Protein AF-A0A8S9LT53-F1 (afdb_monomer_lite)

Structure (mmCIF, N/CA/C/O backbone):
data_AF-A0A8S9LT53-F1
#
_entry.id   AF-A0A8S9LT53-F1
#
loop_
_atom_site.group_PDB
_atom_site.id
_atom_site.type_symbol
_atom_site.label_atom_id
_atom_site.label_alt_id
_atom_site.label_comp_id
_atom_site.label_asym_id
_atom_site.label_entity_id
_atom_site.label_seq_id
_atom_site.pdbx_PDB_ins_code
_atom_site.Cartn_x
_atom_site.Cartn_y
_atom_site.Cartn_z
_atom_site.occupancy
_atom_site.B_iso_or_equiv
_atom_site.auth_seq_id
_atom_site.auth_comp_id
_atom_site.auth_asym_id
_atom_site.auth_atom_id
_atom_site.pdbx_PDB_model_num
ATOM 1 N N . MET A 1 1 ? -12.292 25.642 -1.232 1.00 38.19 1 MET A N 1
ATOM 2 C CA . MET A 1 1 ? -10.814 25.476 -1.215 1.00 38.19 1 MET A CA 1
ATOM 3 C C . MET A 1 1 ? -10.068 26.257 -0.115 1.00 38.19 1 MET A C 1
ATOM 5 O O . MET A 1 1 ? -8.915 25.930 0.123 1.00 38.19 1 MET A O 1
ATOM 9 N N . ARG A 1 2 ? -10.663 27.240 0.593 1.00 34.03 2 ARG A N 1
ATOM 10 C CA . ARG A 1 2 ? -9.957 28.072 1.605 1.00 34.03 2 ARG A CA 1
ATOM 11 C C . ARG A 1 2 ? -9.817 27.454 3.013 1.00 34.03 2 ARG A C 1
ATOM 13 O O . ARG A 1 2 ? -9.062 27.977 3.823 1.00 34.03 2 ARG A O 1
ATOM 20 N N . GLU A 1 3 ? -10.490 26.343 3.309 1.00 35.22 3 GLU A N 1
ATOM 21 C CA . GLU A 1 3 ? -10.493 25.728 4.652 1.00 35.22 3 GLU A CA 1
ATOM 22 C C . GLU A 1 3 ? -9.216 24.960 5.026 1.00 35.22 3 GLU A C 1
ATOM 24 O O . GLU A 1 3 ? -9.000 24.671 6.200 1.00 35.22 3 GLU A O 1
ATOM 29 N N . PHE A 1 4 ? -8.343 24.639 4.065 1.00 39.41 4 PHE A N 1
ATOM 30 C CA . PHE A 1 4 ? -7.167 23.786 4.314 1.00 39.41 4 PHE A CA 1
ATOM 31 C C . PHE A 1 4 ? -5.837 24.535 4.401 1.00 39.41 4 PHE A C 1
ATOM 33 O O . PHE A 1 4 ? -4.798 23.909 4.596 1.00 39.41 4 PHE A O 1
ATOM 40 N N . VAL A 1 5 ? -5.858 25.862 4.295 1.00 37.94 5 VAL A N 1
ATOM 41 C CA . VAL A 1 5 ? -4.651 26.679 4.436 1.00 37.94 5 VAL A CA 1
ATOM 42 C C . VAL A 1 5 ? -4.376 26.909 5.925 1.00 37.94 5 VAL A C 1
ATOM 44 O O . VAL A 1 5 ? -5.205 27.477 6.641 1.00 37.94 5 VAL A O 1
ATOM 47 N N . ILE A 1 6 ? -3.211 26.454 6.397 1.00 48.16 6 ILE A N 1
ATOM 48 C CA . ILE A 1 6 ? -2.709 26.725 7.750 1.00 48.16 6 ILE A CA 1
ATOM 49 C C . ILE A 1 6 ? -2.132 28.141 7.742 1.00 48.16 6 ILE A C 1
ATOM 51 O O . ILE A 1 6 ? -0.961 28.348 7.450 1.00 48.16 6 ILE A O 1
ATOM 55 N N . ASN A 1 7 ? -2.989 29.125 7.990 1.00 62.69 7 ASN A N 1
ATOM 56 C CA . ASN A 1 7 ? -2.646 30.546 7.931 1.00 62.69 7 ASN A CA 1
ATOM 57 C C . ASN A 1 7 ? -2.747 31.263 9.283 1.00 62.69 7 ASN A C 1
ATOM 59 O O . ASN A 1 7 ? -2.604 32.478 9.338 1.00 62.69 7 ASN A O 1
ATOM 63 N N . THR A 1 8 ? -3.009 30.525 10.361 1.00 63.84 8 THR A N 1
ATOM 64 C CA . THR A 1 8 ? -3.146 31.069 11.717 1.00 63.84 8 THR A CA 1
ATOM 65 C C . THR A 1 8 ? -2.378 30.191 12.709 1.00 63.84 8 THR A C 1
ATOM 67 O O . THR A 1 8 ? -2.442 28.959 12.564 1.00 63.84 8 THR A O 1
ATOM 70 N N . PRO A 1 9 ? -1.724 30.771 13.730 1.00 52.94 9 PRO A N 1
ATOM 71 C CA . PRO A 1 9 ? -1.039 30.028 14.791 1.00 52.94 9 PRO A CA 1
ATOM 72 C C . PRO A 1 9 ? -1.923 28.977 15.481 1.00 52.94 9 PRO A C 1
ATOM 74 O O . PRO A 1 9 ? -1.460 27.881 15.784 1.00 52.94 9 PRO A O 1
ATOM 77 N N . GLU A 1 10 ? -3.218 29.248 15.643 1.00 55.91 10 GLU A N 1
ATOM 78 C CA . GLU A 1 10 ? -4.186 28.350 16.282 1.00 55.91 10 GLU A CA 1
ATOM 79 C C . GLU A 1 10 ? -4.429 27.092 15.441 1.00 55.91 10 GLU A C 1
ATOM 81 O O . GLU A 1 10 ? -4.386 25.975 15.954 1.00 55.91 10 GLU A O 1
ATOM 86 N N . LYS A 1 11 ? -4.613 27.248 14.123 1.00 50.22 11 LYS A N 1
ATOM 87 C CA . LYS A 1 11 ? -4.715 26.114 13.186 1.00 50.22 11 LYS A CA 1
ATOM 88 C C . LYS A 1 11 ? -3.430 25.294 13.143 1.00 50.22 11 LYS A C 1
ATOM 90 O O . LYS A 1 11 ? -3.499 24.073 13.036 1.00 50.22 11 LYS A O 1
ATOM 95 N N . LEU A 1 12 ? -2.267 25.946 13.211 1.00 50.03 12 LEU A N 1
ATOM 96 C CA . LEU A 1 12 ? -0.980 25.253 13.260 1.00 50.03 12 LEU A CA 1
ATOM 97 C C . LEU A 1 12 ? -0.866 24.424 14.544 1.00 50.03 12 LEU A C 1
ATOM 99 O O . LEU A 1 12 ? -0.522 23.248 14.474 1.00 50.03 12 LEU A O 1
ATOM 103 N N . ARG A 1 13 ? -1.242 25.004 15.687 1.00 49.28 13 ARG A N 1
ATOM 104 C CA . ARG A 1 13 ? -1.260 24.333 16.989 1.00 49.28 13 ARG A CA 1
ATOM 105 C C . ARG A 1 13 ? -2.232 23.153 17.017 1.00 49.28 13 ARG A C 1
ATOM 107 O O . ARG A 1 13 ? -1.822 22.059 17.366 1.00 49.28 13 ARG A O 1
ATOM 114 N N . GLN A 1 14 ? -3.458 23.316 16.519 1.00 52.19 14 GLN A N 1
ATOM 115 C CA . GLN A 1 14 ? -4.430 22.217 16.406 1.00 52.19 14 GLN A CA 1
ATOM 116 C C . GLN A 1 14 ? -3.930 21.070 15.519 1.00 52.19 14 GLN A C 1
ATOM 118 O O . GLN A 1 14 ? -4.197 19.902 15.799 1.00 52.19 14 GLN A O 1
ATOM 123 N N . LYS A 1 15 ? -3.208 21.380 14.434 1.00 52.31 15 LYS A N 1
ATOM 124 C CA . LYS A 1 15 ? -2.606 20.350 13.582 1.00 52.31 15 LYS A CA 1
ATOM 125 C C . LYS A 1 15 ? -1.410 19.692 14.257 1.00 52.31 15 LYS A C 1
ATOM 127 O O . LYS A 1 15 ? -1.325 18.475 14.190 1.00 52.31 15 LYS A O 1
ATOM 132 N N . LEU A 1 16 ? -0.548 20.442 14.939 1.00 47.66 16 LEU A N 1
ATOM 133 C CA . LEU A 1 16 ? 0.560 19.893 15.726 1.00 47.66 16 LEU A CA 1
ATOM 134 C C . LEU A 1 16 ? 0.063 18.995 16.863 1.00 47.66 16 LEU A C 1
ATOM 136 O O . LEU A 1 16 ? 0.568 17.890 17.010 1.00 47.66 16 LEU A O 1
ATOM 140 N N . ASP A 1 17 ? -0.975 19.401 17.591 1.00 53.53 17 ASP A N 1
ATOM 141 C CA . ASP A 1 17 ? -1.586 18.598 18.653 1.00 53.53 17 ASP A CA 1
ATOM 142 C C . ASP A 1 17 ? -2.196 17.312 18.086 1.00 53.53 17 ASP A C 1
ATOM 144 O O . ASP A 1 17 ? -1.969 16.231 18.615 1.00 53.53 17 ASP A O 1
ATOM 148 N N . MET A 1 18 ? -2.891 17.390 16.949 1.00 51.31 18 MET A N 1
ATOM 149 C CA . MET A 1 18 ? -3.423 16.217 16.251 1.00 51.31 18 MET A CA 1
ATOM 150 C C . MET A 1 18 ? -2.306 15.266 15.782 1.00 51.31 18 MET A C 1
ATOM 152 O O . MET A 1 18 ? -2.444 14.057 15.907 1.00 51.31 18 MET A O 1
ATOM 156 N N . VAL A 1 19 ? -1.184 15.788 15.277 1.00 52.41 19 VAL A N 1
ATOM 157 C CA . VAL A 1 19 ? -0.006 14.995 14.876 1.00 52.41 19 VAL A CA 1
ATOM 158 C C . VAL A 1 19 ? 0.664 14.344 16.090 1.00 52.41 19 VAL A C 1
ATOM 160 O O . VAL A 1 19 ? 1.002 13.164 16.047 1.00 52.41 19 VAL A O 1
ATOM 163 N N . ASN A 1 20 ? 0.829 15.091 17.179 1.00 46.06 20 ASN A N 1
ATOM 164 C CA . ASN A 1 20 ? 1.437 14.609 18.417 1.00 46.06 20 ASN A CA 1
ATOM 165 C C . ASN A 1 20 ? 0.556 13.546 19.092 1.00 46.06 20 ASN A C 1
ATOM 167 O O . ASN A 1 20 ? 1.067 12.546 19.587 1.00 46.06 20 ASN A O 1
ATOM 171 N N . LEU A 1 21 ? -0.771 13.693 19.030 1.00 50.69 21 LEU A N 1
ATOM 172 C CA . LEU A 1 21 ? -1.734 12.700 19.518 1.00 50.69 21 LEU A CA 1
ATOM 173 C C . LEU A 1 21 ? -1.723 11.398 18.703 1.00 50.69 21 LEU A C 1
ATOM 175 O O . LEU A 1 21 ? -2.019 10.345 19.263 1.00 50.69 21 LEU A O 1
ATOM 179 N N . LEU A 1 22 ? -1.348 11.446 17.419 1.00 50.59 22 LEU A N 1
ATOM 180 C CA . LEU A 1 22 ? -1.117 10.252 16.595 1.00 50.59 22 LEU A CA 1
ATOM 181 C C . LEU A 1 22 ? 0.210 9.544 16.929 1.00 50.59 22 LEU A C 1
ATOM 183 O O . LEU A 1 22 ? 0.366 8.374 16.595 1.00 50.59 22 LEU A O 1
ATOM 187 N N . SER A 1 23 ? 1.165 10.244 17.552 1.00 49.28 23 SER A N 1
ATOM 188 C CA . SER A 1 23 ? 2.506 9.726 17.875 1.00 49.28 23 SER A CA 1
ATOM 189 C C . SER A 1 23 ? 2.589 9.038 19.237 1.00 49.28 23 SER A C 1
ATOM 191 O O . SER A 1 23 ? 3.542 8.305 19.494 1.00 49.28 23 SER A O 1
ATOM 193 N N . TYR A 1 24 ? 1.622 9.282 20.117 1.00 47.28 24 TYR A N 1
ATOM 194 C CA . TYR A 1 24 ? 1.538 8.671 21.440 1.00 47.28 24 TYR A CA 1
ATOM 195 C C . TYR A 1 24 ? 0.415 7.623 21.478 1.00 47.28 24 TYR A C 1
ATOM 197 O O . TYR A 1 24 ? -0.461 7.603 20.613 1.00 47.28 24 TYR A O 1
ATOM 205 N N . SER A 1 25 ? 0.382 6.786 22.526 1.00 48.81 25 SER A N 1
ATOM 206 C CA . SER A 1 25 ? -0.711 5.833 22.835 1.00 48.81 25 SER A CA 1
ATOM 207 C C . SER A 1 25 ? -2.134 6.442 22.822 1.00 48.81 25 SER A C 1
ATOM 209 O O . SER A 1 25 ? -3.123 5.717 22.908 1.00 48.81 25 SER A O 1
ATOM 211 N N . SER A 1 26 ? -2.255 7.762 22.666 1.00 44.47 26 SER A N 1
ATOM 212 C CA . SER A 1 26 ? -3.472 8.552 22.477 1.00 44.47 26 SER A CA 1
ATOM 213 C C . SER A 1 26 ? -4.166 8.388 21.113 1.00 44.47 26 SER A C 1
ATOM 215 O O . SER A 1 26 ? -5.283 8.883 20.969 1.00 44.47 26 SER A O 1
ATOM 217 N N . PHE A 1 27 ? -3.611 7.650 20.137 1.00 51.16 27 PHE A N 1
ATOM 218 C CA . PHE A 1 27 ? -4.392 7.188 18.968 1.00 51.16 27 PHE A CA 1
ATOM 219 C C . PHE A 1 27 ? -5.670 6.461 19.421 1.00 51.16 27 PHE A C 1
ATOM 221 O O . PHE A 1 27 ? -6.753 6.662 18.871 1.00 51.16 27 PHE A O 1
ATOM 228 N N . HIS A 1 28 ? -5.551 5.695 20.511 1.00 49.78 28 HIS A N 1
ATOM 229 C CA . HIS A 1 28 ? -6.677 5.050 21.170 1.00 49.78 28 HIS A CA 1
ATOM 230 C C . HIS A 1 28 ? -7.688 6.075 21.700 1.00 49.78 28 HIS A C 1
ATOM 232 O O . HIS A 1 28 ? -8.878 5.906 21.475 1.00 49.78 28 HIS A O 1
ATOM 238 N N . PHE A 1 29 ? -7.225 7.172 22.315 1.00 43.22 29 PHE A N 1
ATOM 239 C CA . PHE A 1 29 ? -8.069 8.266 22.816 1.00 43.22 29 PHE A CA 1
ATOM 240 C C . PHE A 1 29 ? -8.808 8.994 21.685 1.00 43.22 29 PHE A C 1
ATOM 242 O O . PHE A 1 29 ? -9.980 9.303 21.841 1.00 43.22 29 PHE A O 1
ATOM 249 N N . TRP A 1 30 ? -8.194 9.209 20.518 1.00 45.50 30 TRP A N 1
ATOM 250 C CA . TRP A 1 30 ? -8.879 9.834 19.375 1.00 45.50 30 TRP A CA 1
ATOM 251 C C . TRP A 1 30 ? -9.921 8.916 18.725 1.00 45.50 30 TRP A C 1
ATOM 253 O O . TRP A 1 30 ? -10.986 9.394 18.337 1.00 45.50 30 TRP A O 1
ATOM 263 N N . MET A 1 31 ? -9.659 7.605 18.654 1.00 48.72 31 MET A N 1
ATOM 264 C CA . MET A 1 31 ? -10.696 6.628 18.304 1.00 48.72 31 MET A CA 1
ATOM 265 C C . MET A 1 31 ? -11.824 6.647 19.345 1.00 48.72 31 MET A C 1
ATOM 267 O O . MET A 1 31 ? -12.983 6.749 18.973 1.00 48.72 31 MET A O 1
ATOM 271 N N . TYR A 1 32 ? -11.502 6.627 20.640 1.00 42.91 32 TYR A N 1
ATOM 272 C CA . TYR A 1 32 ? -12.499 6.563 21.714 1.00 42.91 32 TYR A CA 1
ATOM 273 C C . TYR A 1 32 ? -13.349 7.839 21.852 1.00 42.91 32 TYR A C 1
ATOM 275 O O . TYR A 1 32 ? -14.541 7.757 22.129 1.00 42.91 32 TYR A O 1
ATOM 283 N N . VAL A 1 33 ? -12.748 9.017 21.662 1.00 44.31 33 VAL A N 1
ATOM 284 C CA . VAL A 1 33 ? -13.404 10.328 21.825 1.00 44.31 33 VAL A CA 1
ATOM 285 C C . VAL A 1 33 ? -14.085 10.780 20.533 1.00 44.31 33 VAL A C 1
ATOM 287 O O . VAL A 1 33 ? -15.143 11.405 20.569 1.00 44.31 33 VAL A O 1
ATOM 290 N N . GLY A 1 34 ? -13.534 10.425 19.371 1.00 49.31 34 GLY A N 1
ATOM 291 C CA . GLY A 1 34 ? -14.161 10.637 18.073 1.00 49.31 34 GLY A CA 1
ATOM 292 C C . GLY A 1 34 ? -15.032 9.446 17.693 1.00 49.31 34 GLY A C 1
ATOM 293 O O . GLY A 1 34 ? -14.665 8.711 16.781 1.00 49.31 34 GLY A O 1
ATOM 294 N N . GLY A 1 35 ? -16.180 9.257 18.356 1.00 48.72 35 GLY A N 1
ATOM 295 C CA . GLY A 1 35 ? -17.044 8.069 18.222 1.00 48.72 35 GLY A CA 1
ATOM 296 C C . GLY A 1 35 ? -17.394 7.620 16.789 1.00 48.72 35 GLY A C 1
ATOM 297 O O . GLY A 1 35 ? -17.750 6.467 16.593 1.00 48.72 35 GLY A O 1
ATOM 298 N N . SER A 1 36 ? -17.229 8.474 15.773 1.00 53.50 36 SER A N 1
ATOM 299 C CA . SER A 1 36 ? -17.373 8.134 14.347 1.00 53.50 36 SER A CA 1
ATOM 300 C C . SER A 1 36 ? -16.233 7.258 13.785 1.00 53.50 36 SER A C 1
ATOM 302 O O . SER A 1 36 ? -16.477 6.382 12.959 1.00 53.50 36 SER A O 1
ATOM 304 N N . LEU A 1 37 ? -14.986 7.424 14.247 1.00 53.25 37 LEU A N 1
ATOM 305 C CA . LEU A 1 37 ? -13.829 6.697 13.698 1.00 53.25 37 LEU A CA 1
ATOM 306 C C . LEU A 1 37 ? -13.780 5.223 14.124 1.00 53.25 37 LEU A C 1
ATOM 308 O O . LEU A 1 37 ? -13.309 4.395 13.346 1.00 53.25 37 LEU A O 1
ATOM 312 N N . VAL A 1 38 ? -14.307 4.864 15.301 1.00 54.19 38 VAL A N 1
ATOM 313 C CA . VAL A 1 38 ? -14.415 3.453 15.738 1.00 54.19 38 VAL A CA 1
ATOM 314 C C . VAL A 1 38 ? -15.301 2.648 14.791 1.00 54.19 38 VAL A C 1
ATOM 316 O O . VAL A 1 38 ? -14.976 1.510 14.470 1.00 54.19 38 VAL A O 1
ATOM 319 N N . PHE A 1 39 ? -16.384 3.247 14.285 1.00 52.19 39 PHE A N 1
ATOM 320 C CA . PHE A 1 39 ? -17.255 2.596 13.303 1.00 52.19 39 PHE A CA 1
ATOM 321 C C . PHE A 1 39 ? -16.591 2.415 11.932 1.00 52.19 39 PHE A C 1
ATOM 323 O O . PHE A 1 39 ? -17.026 1.556 11.167 1.00 52.19 39 PHE A O 1
ATOM 330 N N . ILE A 1 40 ? -15.558 3.206 11.614 1.00 59.41 40 ILE A N 1
ATOM 331 C CA . ILE A 1 40 ? -14.843 3.183 10.325 1.00 59.41 40 ILE A CA 1
ATOM 332 C C . ILE 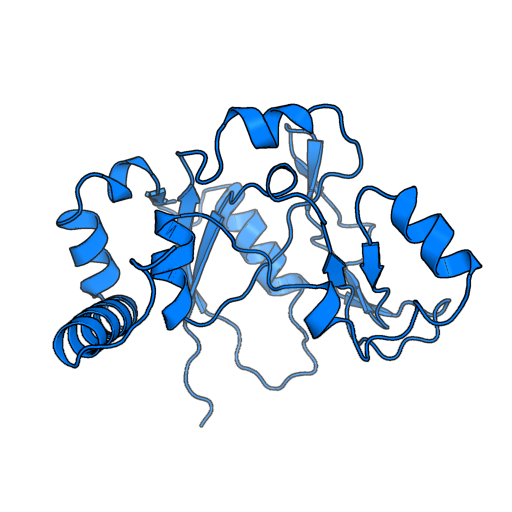A 1 40 ? -13.659 2.203 10.344 1.00 59.41 40 ILE A C 1
ATOM 334 O O . ILE A 1 40 ? -13.282 1.682 9.290 1.00 59.41 40 ILE A O 1
ATOM 338 N N . TYR A 1 41 ? -13.078 1.940 11.516 1.00 61.38 41 TYR A N 1
ATOM 339 C CA . TYR A 1 41 ? -11.903 1.085 11.667 1.00 61.38 41 TYR A CA 1
ATOM 340 C C . TYR A 1 41 ? -12.150 0.005 12.718 1.00 61.38 41 TYR A C 1
ATOM 342 O O . TYR A 1 41 ? -12.078 0.250 13.924 1.00 61.38 41 TYR A O 1
ATOM 350 N N . GLN A 1 42 ? -12.375 -1.221 12.251 1.00 63.12 42 GLN A N 1
ATOM 351 C CA . GLN A 1 42 ? -12.473 -2.389 13.112 1.00 63.12 42 GLN A CA 1
ATOM 352 C C . GLN A 1 42 ? -11.069 -2.896 13.428 1.00 63.12 42 GLN A C 1
ATOM 354 O O . GLN A 1 42 ? -10.310 -3.291 12.541 1.00 63.12 42 GLN A O 1
ATOM 359 N N . HIS A 1 43 ? -10.710 -2.884 14.709 1.00 64.12 43 HIS A N 1
ATOM 360 C CA . HIS A 1 43 ? -9.445 -3.452 15.150 1.00 64.12 43 HIS A CA 1
ATOM 361 C C . HIS A 1 43 ? -9.436 -4.956 14.865 1.00 64.12 43 HIS A C 1
ATOM 363 O O . HIS A 1 43 ? -10.332 -5.672 15.320 1.00 64.12 43 HIS A O 1
ATOM 369 N N . LEU A 1 44 ? -8.427 -5.434 14.137 1.00 57.19 44 LEU A N 1
ATOM 370 C CA . LEU A 1 44 ? -8.191 -6.865 14.011 1.00 57.19 44 LEU A CA 1
ATOM 371 C C . LEU A 1 44 ? -7.531 -7.308 15.317 1.00 57.19 44 LEU A C 1
ATOM 373 O O . LEU A 1 44 ? -6.327 -7.163 15.504 1.00 57.19 44 LEU A O 1
ATOM 377 N N . ARG A 1 45 ? -8.351 -7.747 16.277 1.00 53.22 45 ARG A N 1
ATOM 378 C CA . ARG A 1 45 ? -7.855 -8.393 17.494 1.00 53.22 45 ARG A CA 1
ATOM 379 C C . ARG A 1 45 ? -7.446 -9.819 17.122 1.00 53.22 45 ARG A C 1
ATOM 381 O O . ARG A 1 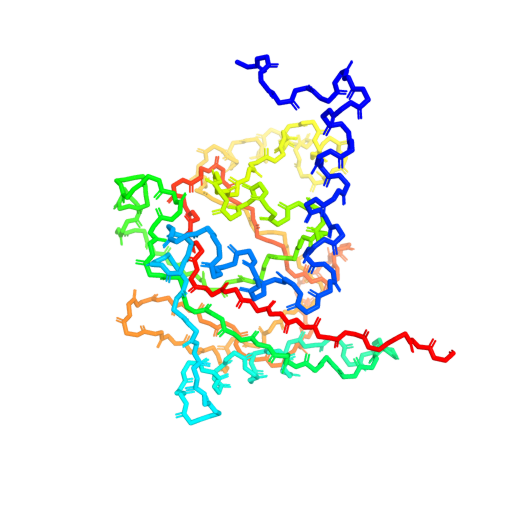45 ? -8.292 -10.554 16.626 1.00 53.22 45 ARG A O 1
ATOM 388 N N . CYS A 1 46 ? -6.203 -10.176 17.443 1.00 50.25 46 CYS A N 1
ATOM 389 C CA . CYS A 1 46 ? -5.602 -11.518 17.427 1.00 50.25 46 CYS A CA 1
ATOM 390 C C . CYS A 1 46 ? -4.694 -11.854 16.229 1.00 50.25 46 CYS A C 1
ATOM 392 O O . CYS A 1 46 ? -4.993 -11.536 15.078 1.00 50.25 46 CYS A O 1
ATOM 394 N N . GLU A 1 47 ? -3.602 -12.555 16.547 1.00 53.19 47 GLU A N 1
ATOM 395 C CA . GLU A 1 47 ? -2.658 -13.181 15.610 1.00 53.19 47 GLU A CA 1
ATOM 396 C C . GLU A 1 47 ? -3.319 -14.299 14.776 1.00 53.19 47 GLU A C 1
ATOM 398 O O . GLU A 1 47 ? -2.826 -14.640 13.706 1.00 53.19 47 GLU A O 1
ATOM 403 N N . ASP A 1 48 ? -4.476 -14.802 15.223 1.00 54.12 48 ASP A N 1
ATOM 404 C CA . ASP A 1 48 ? -5.213 -15.922 14.617 1.00 54.12 48 ASP A CA 1
ATOM 405 C C . ASP A 1 48 ? -6.058 -15.549 13.387 1.00 54.12 48 ASP A C 1
ATOM 407 O O . ASP A 1 48 ? -6.648 -16.418 12.743 1.00 54.12 48 ASP A O 1
ATOM 411 N N . SER A 1 49 ? -6.172 -14.261 13.049 1.00 76.75 49 SER A N 1
ATOM 412 C CA . SER A 1 49 ? -6.886 -13.854 11.836 1.00 76.75 49 SER A CA 1
ATOM 413 C C . SER A 1 49 ? -6.045 -14.166 10.600 1.00 76.75 49 SER A C 1
ATOM 415 O O . SER A 1 49 ? -4.912 -13.695 10.482 1.00 76.75 49 SER A O 1
ATOM 417 N N . GLU A 1 50 ? -6.621 -14.877 9.627 1.00 85.00 50 GLU A N 1
ATOM 418 C CA . GLU A 1 50 ? -5.975 -15.154 8.336 1.00 85.00 50 GLU A CA 1
ATOM 419 C C . GLU A 1 50 ? -5.487 -13.863 7.650 1.00 85.00 50 GLU A C 1
ATOM 421 O O . GLU A 1 50 ? -4.412 -13.824 7.050 1.00 85.00 50 GLU A O 1
ATOM 426 N N . GLU A 1 51 ? -6.236 -12.764 7.803 1.00 84.81 51 GLU A N 1
ATOM 427 C CA . GLU A 1 51 ? -5.848 -11.459 7.265 1.00 84.81 51 GLU A CA 1
ATOM 428 C C . GLU A 1 51 ? -4.621 -10.880 7.974 1.00 84.81 51 GLU A C 1
ATOM 430 O O . GLU A 1 51 ? -3.757 -10.293 7.322 1.00 84.81 51 GLU A O 1
ATOM 435 N N . PHE A 1 52 ? -4.532 -11.042 9.298 1.00 86.56 52 PHE A N 1
ATOM 436 C CA . PHE A 1 52 ? -3.368 -10.597 10.062 1.00 86.56 52 PHE A CA 1
ATOM 437 C C . PHE A 1 52 ? -2.129 -11.400 9.661 1.00 86.56 52 PHE A C 1
ATOM 439 O O . PHE A 1 52 ? -1.095 -10.803 9.358 1.00 86.56 52 PHE A O 1
ATOM 446 N N . ALA A 1 53 ? -2.253 -12.728 9.569 1.00 88.62 53 ALA A N 1
ATOM 447 C CA . ALA A 1 53 ? -1.177 -13.608 9.125 1.00 88.62 53 ALA A CA 1
ATOM 448 C C . ALA A 1 53 ? -0.688 -13.243 7.713 1.00 88.62 53 ALA A C 1
ATOM 450 O O . ALA A 1 53 ? 0.514 -13.108 7.496 1.00 88.62 53 ALA A O 1
ATOM 451 N N . MET A 1 54 ? -1.605 -12.981 6.776 1.00 90.94 54 MET A N 1
ATOM 452 C CA . MET A 1 54 ? -1.269 -12.522 5.423 1.00 90.94 54 MET A CA 1
ATOM 453 C C . MET A 1 54 ? -0.521 -11.179 5.432 1.00 90.94 54 MET A C 1
ATOM 455 O O . MET A 1 54 ? 0.439 -10.997 4.684 1.00 90.94 54 MET A O 1
ATOM 459 N N . ILE A 1 55 ? -0.949 -10.219 6.256 1.00 90.44 55 ILE A N 1
ATOM 460 C CA . ILE A 1 55 ? -0.292 -8.907 6.373 1.00 90.44 55 ILE A CA 1
ATOM 461 C C . ILE A 1 55 ? 1.112 -9.061 6.965 1.00 90.44 55 ILE A C 1
ATOM 463 O O . ILE A 1 55 ? 2.060 -8.472 6.443 1.00 90.44 55 ILE A O 1
ATOM 467 N N . ALA A 1 56 ? 1.256 -9.870 8.016 1.00 89.44 56 ALA A N 1
ATOM 468 C CA . ALA A 1 56 ? 2.540 -10.161 8.640 1.00 89.44 56 ALA A CA 1
ATOM 469 C C . ALA A 1 56 ? 3.500 -10.863 7.668 1.00 89.44 56 ALA A C 1
ATOM 471 O O . ALA A 1 56 ? 4.652 -10.448 7.534 1.00 89.44 56 ALA A O 1
ATOM 472 N N . GLU A 1 57 ? 3.005 -11.854 6.925 1.00 91.00 57 GLU A N 1
ATOM 473 C CA . GLU A 1 57 ? 3.738 -12.531 5.855 1.00 91.00 57 GLU A CA 1
ATOM 474 C C . GLU A 1 57 ? 4.173 -11.540 4.765 1.00 91.00 57 GLU A C 1
ATOM 476 O O . GLU A 1 57 ? 5.334 -11.531 4.358 1.00 91.00 57 GLU A O 1
ATOM 481 N N . CYS A 1 58 ? 3.278 -10.648 4.328 1.00 90.50 58 CYS A N 1
ATOM 482 C CA . CYS A 1 58 ? 3.595 -9.646 3.315 1.00 90.50 58 CYS A CA 1
ATOM 483 C C . CYS A 1 58 ? 4.715 -8.702 3.777 1.00 90.50 58 CYS A C 1
ATOM 485 O O . CYS A 1 58 ? 5.647 -8.439 3.016 1.00 90.50 58 CYS A O 1
ATOM 487 N N . ILE A 1 59 ? 4.663 -8.219 5.023 1.00 89.19 59 ILE A N 1
ATOM 488 C CA . ILE A 1 59 ? 5.704 -7.356 5.606 1.00 89.19 59 ILE A CA 1
ATOM 489 C C . ILE A 1 59 ? 7.043 -8.095 5.682 1.00 89.19 59 ILE A C 1
ATOM 491 O O . ILE A 1 59 ? 8.078 -7.547 5.301 1.00 89.19 59 ILE A O 1
ATOM 495 N N . GLU A 1 60 ? 7.030 -9.345 6.140 1.00 88.19 60 GLU A N 1
ATOM 496 C CA . GLU A 1 60 ? 8.235 -10.157 6.299 1.00 88.19 60 GLU A CA 1
ATOM 497 C C . GLU A 1 60 ? 8.885 -10.505 4.954 1.00 88.19 60 GLU A C 1
ATOM 499 O O . GLU A 1 60 ? 10.106 -10.397 4.809 1.00 88.19 60 GLU A O 1
ATOM 504 N N . ASN A 1 61 ? 8.084 -10.882 3.957 1.00 89.38 61 ASN A N 1
ATOM 505 C CA . ASN A 1 61 ? 8.588 -11.315 2.659 1.00 89.38 61 ASN A CA 1
ATOM 506 C C . ASN A 1 61 ? 9.026 -10.140 1.790 1.00 89.38 61 ASN A C 1
ATOM 508 O O . ASN A 1 61 ? 10.045 -10.241 1.110 1.00 89.38 61 ASN A O 1
ATOM 512 N N . THR A 1 62 ? 8.293 -9.021 1.813 1.00 84.94 62 THR A N 1
ATOM 513 C CA . THR A 1 62 ? 8.557 -7.880 0.919 1.00 84.94 62 THR A CA 1
ATOM 514 C C . THR A 1 62 ? 9.569 -6.872 1.469 1.00 84.94 62 THR A C 1
ATOM 516 O O . THR A 1 62 ? 9.920 -5.923 0.763 1.00 84.94 62 THR A O 1
ATOM 519 N N . ARG A 1 63 ? 10.107 -7.085 2.682 1.00 82.50 63 ARG A N 1
ATOM 520 C CA . ARG A 1 63 ? 11.168 -6.234 3.244 1.00 82.50 63 ARG A CA 1
ATOM 521 C C . ARG A 1 63 ? 12.454 -6.305 2.423 1.00 82.50 63 ARG A C 1
ATOM 523 O O . ARG A 1 63 ? 12.884 -7.372 1.978 1.00 82.50 63 ARG A O 1
ATOM 530 N N . ASP A 1 64 ? 13.131 -5.168 2.284 1.00 75.75 64 ASP A N 1
ATOM 531 C CA . ASP A 1 64 ? 14.467 -5.148 1.695 1.00 75.75 64 ASP A CA 1
ATOM 532 C C . ASP A 1 64 ? 15.499 -5.617 2.725 1.00 75.75 64 ASP A C 1
ATOM 534 O O . ASP A 1 64 ? 16.049 -4.820 3.481 1.00 75.75 64 ASP A O 1
ATOM 538 N N . LYS A 1 65 ? 15.791 -6.922 2.726 1.00 73.19 65 LYS A N 1
ATOM 539 C CA . LYS A 1 65 ? 16.771 -7.560 3.627 1.00 73.19 65 LYS A CA 1
ATOM 540 C C . LYS A 1 65 ? 18.196 -6.991 3.513 1.00 73.19 65 LYS A C 1
ATOM 542 O O . LYS A 1 65 ? 19.039 -7.320 4.337 1.00 73.19 65 LYS A O 1
ATOM 547 N N . ARG A 1 66 ? 18.488 -6.179 2.488 1.00 68.31 66 ARG A N 1
ATOM 548 C CA . ARG A 1 66 ? 19.790 -5.507 2.321 1.00 68.31 66 ARG A CA 1
ATOM 549 C C . ARG A 1 66 ? 19.917 -4.264 3.191 1.00 68.31 66 ARG A C 1
ATOM 551 O O . ARG A 1 66 ? 21.031 -3.835 3.478 1.00 68.31 66 ARG A O 1
ATOM 558 N N . ARG A 1 67 ? 18.793 -3.653 3.570 1.00 68.00 67 ARG A N 1
ATOM 559 C CA . ARG A 1 67 ? 18.805 -2.543 4.515 1.00 68.00 67 ARG A CA 1
ATOM 560 C C . ARG A 1 67 ? 19.080 -3.128 5.894 1.00 68.00 67 ARG A C 1
ATOM 562 O O . ARG A 1 67 ? 18.379 -4.039 6.317 1.00 68.00 67 ARG A O 1
ATOM 569 N N . GLN A 1 68 ? 20.059 -2.578 6.611 1.00 61.81 68 GLN A N 1
ATOM 570 C CA . GLN A 1 68 ? 20.293 -2.880 8.033 1.00 61.81 68 GLN A CA 1
ATOM 571 C C . GLN A 1 68 ? 19.196 -2.284 8.940 1.00 61.81 68 GLN A C 1
ATOM 573 O O . GLN A 1 68 ? 19.409 -2.049 10.125 1.00 61.81 68 GLN A O 1
ATOM 578 N N . GLU A 1 69 ? 18.024 -1.990 8.378 1.00 64.19 69 GLU A N 1
ATOM 579 C CA . GLU A 1 69 ? 16.872 -1.529 9.132 1.00 64.19 69 GLU A CA 1
ATOM 580 C C . GLU A 1 69 ? 16.379 -2.692 9.997 1.00 64.19 69 GLU A C 1
ATOM 582 O O . GLU A 1 69 ? 16.283 -3.841 9.548 1.00 64.19 69 GLU A O 1
ATOM 587 N N . GLN A 1 70 ? 16.101 -2.396 11.265 1.00 68.56 70 GLN A N 1
ATOM 588 C CA . GLN A 1 70 ? 15.575 -3.392 12.183 1.00 68.56 70 GLN A CA 1
ATOM 589 C C . GLN A 1 70 ? 14.247 -3.950 11.666 1.00 68.56 70 GLN A C 1
ATOM 591 O O . GLN A 1 70 ? 13.503 -3.297 10.929 1.00 68.56 70 GLN A O 1
ATOM 596 N N . ARG A 1 71 ? 13.951 -5.189 12.064 1.00 75.88 71 ARG A N 1
ATOM 597 C CA . ARG A 1 71 ? 12.710 -5.861 11.687 1.00 75.88 71 ARG A CA 1
ATOM 598 C C . ARG A 1 71 ? 11.514 -5.009 12.146 1.00 75.88 71 ARG A C 1
ATOM 600 O O . ARG A 1 71 ? 11.452 -4.687 13.330 1.00 75.88 71 ARG A O 1
ATOM 607 N N . PRO A 1 72 ? 10.577 -4.654 11.248 1.00 80.69 72 PRO A N 1
ATOM 608 C CA . PRO A 1 72 ? 9.403 -3.882 11.632 1.00 80.69 72 PRO A CA 1
ATOM 609 C C . PRO A 1 72 ? 8.546 -4.683 12.617 1.00 80.69 72 PRO A C 1
ATOM 611 O O . PRO A 1 72 ? 8.204 -5.835 12.348 1.00 80.69 72 PRO A O 1
ATOM 614 N N . GLU A 1 73 ? 8.187 -4.071 13.744 1.00 85.06 73 GLU A N 1
ATOM 615 C CA . GLU A 1 73 ? 7.258 -4.651 14.715 1.00 85.06 73 GLU A CA 1
ATOM 616 C C . GLU A 1 73 ? 5.844 -4.164 14.386 1.00 85.06 73 GLU A C 1
ATOM 618 O O . GLU A 1 73 ? 5.571 -2.960 14.373 1.00 85.06 73 GLU A O 1
ATOM 623 N N . ILE A 1 74 ? 4.927 -5.091 14.107 1.00 86.06 74 ILE A N 1
ATOM 624 C CA . ILE A 1 74 ? 3.517 -4.753 13.904 1.00 86.06 74 ILE A CA 1
ATOM 625 C C . ILE A 1 74 ? 2.917 -4.466 15.275 1.00 86.06 74 ILE A C 1
ATOM 627 O O . ILE A 1 74 ? 2.702 -5.377 16.066 1.00 86.06 74 ILE A O 1
ATOM 631 N N . ALA A 1 75 ? 2.627 -3.199 15.554 1.00 83.44 75 ALA A N 1
ATOM 632 C CA . ALA A 1 75 ? 1.967 -2.829 16.795 1.00 83.44 75 ALA A CA 1
ATOM 633 C C . ALA A 1 75 ? 0.478 -3.162 16.733 1.00 83.44 75 ALA A C 1
ATOM 635 O O . ALA A 1 75 ? -0.080 -3.698 17.686 1.00 83.44 75 ALA A O 1
ATOM 636 N N . GLN A 1 76 ? -0.178 -2.772 15.635 1.00 80.06 76 GLN A N 1
ATOM 637 C CA . GLN A 1 76 ? -1.626 -2.884 15.472 1.00 80.06 76 GLN A CA 1
ATOM 638 C C . GLN A 1 76 ? -2.013 -2.964 13.995 1.00 80.06 76 GLN A C 1
ATOM 640 O O . GLN A 1 76 ? -1.400 -2.312 13.146 1.00 80.06 76 GLN A O 1
ATOM 645 N N . VAL A 1 77 ? -3.089 -3.696 13.705 1.00 82.62 77 VAL A N 1
ATOM 646 C CA . VAL A 1 77 ? -3.725 -3.731 12.385 1.00 82.62 77 VAL A CA 1
ATOM 647 C C . VAL A 1 77 ? -5.209 -3.423 12.531 1.00 82.62 77 VAL A C 1
ATOM 649 O O . VAL A 1 77 ? -5.900 -3.957 13.398 1.00 82.62 77 VAL A O 1
ATOM 652 N N . PHE A 1 78 ? -5.712 -2.560 11.657 1.00 78.50 78 PHE A N 1
ATOM 653 C CA . PHE A 1 78 ? -7.120 -2.204 11.588 1.00 78.50 78 PHE A CA 1
ATOM 654 C C . PHE A 1 78 ? -7.653 -2.534 10.201 1.00 78.50 78 PHE A C 1
ATOM 656 O O . PHE A 1 78 ? -7.059 -2.151 9.191 1.00 78.50 78 PHE A O 1
ATOM 663 N N . ARG A 1 79 ? -8.797 -3.213 10.151 1.00 79.06 79 ARG A N 1
ATOM 664 C CA . ARG A 1 79 ? -9.587 -3.376 8.935 1.00 79.06 79 ARG A CA 1
ATOM 665 C C . ARG A 1 79 ? -10.461 -2.146 8.761 1.00 79.06 79 ARG A C 1
ATOM 667 O O . ARG A 1 79 ? -11.090 -1.683 9.712 1.00 79.06 79 ARG A O 1
ATOM 674 N N . THR A 1 80 ? -10.513 -1.611 7.552 1.00 73.62 80 THR A N 1
ATOM 675 C CA . THR A 1 80 ? -11.402 -0.490 7.250 1.00 73.62 80 THR A CA 1
ATOM 676 C C . THR A 1 80 ? -12.807 -1.032 6.964 1.00 73.62 80 THR A C 1
ATOM 678 O O . THR A 1 80 ? -13.015 -1.824 6.046 1.00 73.62 80 THR A O 1
ATOM 681 N N . THR A 1 81 ? -13.784 -0.657 7.788 1.00 57.44 81 THR A N 1
ATOM 682 C CA . THR A 1 81 ? -15.198 -1.054 7.651 1.00 57.44 81 THR A CA 1
ATOM 683 C C . THR A 1 81 ? -15.988 -0.071 6.793 1.00 57.44 81 THR A C 1
ATOM 685 O O . THR A 1 81 ? -16.983 -0.461 6.184 1.00 57.44 81 THR A O 1
ATOM 688 N N . LEU A 1 82 ? -15.530 1.183 6.678 1.00 53.72 82 LEU A N 1
ATOM 689 C CA . LEU A 1 82 ? -16.131 2.190 5.804 1.00 53.72 82 LEU A CA 1
ATOM 690 C C . LEU A 1 82 ? -15.243 2.557 4.610 1.00 53.72 82 LEU A C 1
ATOM 692 O O . LEU A 1 82 ? -14.031 2.751 4.712 1.00 53.72 82 LEU A O 1
ATOM 696 N N . ARG A 1 83 ? -15.920 2.694 3.466 1.00 53.19 83 ARG A N 1
ATOM 697 C CA . ARG A 1 83 ? -15.426 3.182 2.176 1.00 53.19 83 ARG A CA 1
ATOM 698 C C . ARG A 1 83 ? -14.995 4.648 2.341 1.00 53.19 83 ARG A C 1
ATOM 700 O O . ARG A 1 83 ? -15.805 5.554 2.204 1.00 53.19 83 ARG A O 1
ATOM 707 N N . THR A 1 84 ? -13.731 4.883 2.688 1.00 46.41 84 THR A N 1
ATOM 708 C CA . THR A 1 84 ? -13.172 6.239 2.886 1.00 46.41 84 THR A CA 1
ATOM 709 C C . THR A 1 84 ? -13.160 7.088 1.611 1.00 46.41 84 THR A C 1
ATOM 711 O O . THR A 1 84 ? -13.027 8.305 1.689 1.00 46.41 84 THR A O 1
ATOM 714 N N . ASN A 1 85 ? -13.370 6.454 0.455 1.00 49.06 85 ASN A N 1
ATOM 715 C CA . ASN A 1 85 ? -13.696 7.098 -0.811 1.00 49.06 85 ASN A CA 1
ATOM 716 C C . ASN A 1 85 ? -15.185 6.879 -1.106 1.00 49.06 85 ASN A C 1
ATOM 718 O O . ASN A 1 85 ? -15.702 5.799 -0.808 1.00 49.06 85 ASN A O 1
ATOM 722 N N . LEU A 1 86 ? -15.848 7.882 -1.700 1.00 55.31 86 LEU A N 1
ATOM 723 C CA . LEU A 1 86 ? -17.246 7.827 -2.148 1.00 55.31 86 LEU A CA 1
ATOM 724 C C . LEU A 1 86 ? -17.566 6.422 -2.701 1.00 55.31 86 LEU A C 1
ATOM 726 O O . LEU A 1 86 ? -16.964 6.026 -3.701 1.00 55.31 86 LEU A O 1
ATOM 730 N N . PRO A 1 87 ? -18.441 5.643 -2.036 1.00 58.88 87 PRO A N 1
ATOM 731 C CA . PRO A 1 87 ? -18.718 4.246 -2.349 1.00 58.88 87 PRO A CA 1
ATOM 732 C C . PRO A 1 87 ? -18.915 3.939 -3.828 1.00 58.88 87 PRO A C 1
ATOM 734 O O . PRO A 1 87 ? -18.505 2.880 -4.309 1.00 58.88 87 PRO A O 1
ATOM 737 N N . ASP A 1 88 ? -19.525 4.883 -4.520 1.00 65.81 88 ASP A N 1
ATOM 738 C CA . ASP A 1 88 ? -19.893 4.775 -5.916 1.00 65.81 88 ASP A CA 1
ATOM 739 C C . ASP A 1 88 ? -18.678 4.912 -6.833 1.00 65.81 88 ASP A C 1
ATOM 741 O O . ASP A 1 88 ? -18.603 4.218 -7.839 1.00 65.81 88 ASP A O 1
ATOM 745 N N . GLU A 1 89 ? -17.671 5.700 -6.450 1.00 78.06 89 GLU A N 1
ATOM 746 C CA . GLU A 1 89 ? -16.467 5.934 -7.252 1.00 78.06 89 GLU A CA 1
ATOM 747 C C . GLU A 1 89 ? -15.637 4.661 -7.413 1.00 78.06 89 GLU A C 1
ATOM 749 O O . GLU A 1 89 ? -15.253 4.316 -8.526 1.00 78.06 89 GLU A O 1
ATOM 754 N N . PHE A 1 90 ? -15.427 3.899 -6.333 1.00 82.19 90 PHE A N 1
ATOM 755 C CA . PHE A 1 90 ? -14.686 2.635 -6.427 1.00 82.19 90 PHE A CA 1
ATOM 756 C C . PHE A 1 90 ? -15.469 1.526 -7.128 1.00 82.19 90 PHE A C 1
ATOM 758 O O . PHE A 1 90 ? -14.899 0.690 -7.835 1.00 82.19 90 PHE A O 1
ATOM 765 N N . ASN A 1 91 ? -16.793 1.538 -6.982 1.00 84.56 91 ASN A N 1
ATOM 766 C CA . ASN A 1 91 ? -17.671 0.590 -7.655 1.00 84.56 91 ASN A CA 1
ATOM 767 C C . ASN A 1 91 ? -17.650 0.744 -9.187 1.00 84.56 91 ASN A C 1
ATOM 769 O O . ASN A 1 91 ? -17.814 -0.266 -9.877 1.00 84.56 91 ASN A O 1
ATOM 773 N N . LYS A 1 92 ? -17.363 1.943 -9.726 1.00 88.19 92 LYS A N 1
ATOM 774 C CA . LYS A 1 92 ? -17.151 2.162 -11.175 1.00 88.19 92 LYS A CA 1
ATOM 775 C C . LYS A 1 92 ? -16.058 1.258 -11.746 1.00 88.19 92 LYS A C 1
ATOM 777 O O . LYS A 1 92 ? -16.128 0.856 -12.902 1.00 88.19 92 LYS A O 1
ATOM 782 N N . PHE A 1 93 ? -15.082 0.885 -10.918 1.00 87.38 93 PHE A N 1
ATOM 783 C CA . PHE A 1 93 ? -13.955 0.040 -11.301 1.00 87.38 93 PHE A CA 1
ATOM 784 C C . PHE A 1 93 ? -14.125 -1.425 -10.869 1.00 87.38 93 PHE A C 1
ATOM 786 O O . PHE A 1 93 ? -13.181 -2.206 -10.966 1.00 87.38 93 PHE A O 1
ATOM 793 N N . SER A 1 94 ? -15.312 -1.841 -10.415 1.00 86.06 94 SER A N 1
ATOM 794 C CA . SER A 1 94 ? -15.568 -3.215 -9.946 1.00 86.06 94 SER A CA 1
ATOM 795 C C . SER A 1 94 ? -15.276 -4.294 -10.996 1.00 86.06 94 SER A C 1
ATOM 797 O O . SER A 1 94 ? -14.793 -5.365 -10.641 1.00 86.06 94 SER A O 1
ATOM 799 N N . GLN A 1 95 ? -15.505 -3.992 -12.277 1.00 87.56 95 GLN A N 1
ATOM 800 C CA . GLN A 1 95 ? -15.250 -4.897 -13.403 1.00 87.56 95 GLN A CA 1
ATOM 801 C C . GLN A 1 95 ? -13.814 -4.818 -13.948 1.00 87.56 95 GLN A C 1
ATOM 803 O O . GLN A 1 95 ? -13.449 -5.580 -14.846 1.00 87.56 95 GLN A O 1
ATOM 808 N N . THR A 1 96 ? -12.984 -3.900 -13.440 1.00 87.94 96 THR A N 1
ATOM 809 C CA . THR A 1 96 ? -11.594 -3.804 -13.897 1.00 87.94 96 THR A CA 1
ATOM 810 C C . THR A 1 96 ? -10.779 -5.013 -13.448 1.00 87.94 96 THR A C 1
ATOM 812 O O . THR A 1 96 ? -10.900 -5.496 -12.323 1.00 87.94 96 T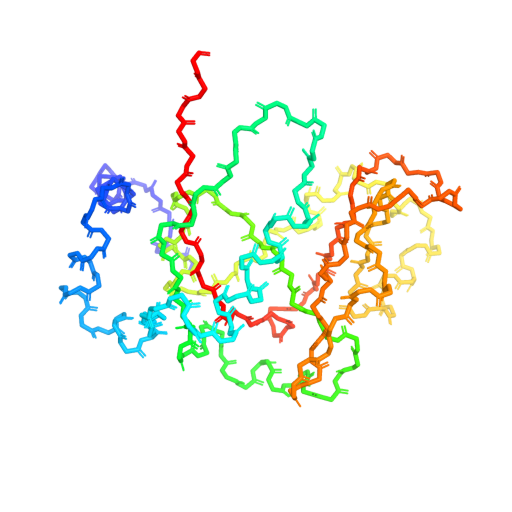HR A O 1
ATOM 815 N N . LYS A 1 97 ? -9.941 -5.523 -14.354 1.00 89.62 97 LYS A N 1
ATOM 816 C CA . LYS A 1 97 ? -9.009 -6.626 -14.079 1.00 89.62 97 LYS A CA 1
ATOM 817 C C . LYS A 1 97 ? -7.740 -6.100 -13.393 1.00 89.62 97 LYS A C 1
ATOM 819 O O . LYS A 1 97 ? -7.537 -4.893 -13.306 1.00 89.62 97 LYS A O 1
ATOM 824 N N . ASN A 1 98 ? -6.857 -7.010 -12.971 1.00 90.19 98 ASN A N 1
ATOM 825 C CA . ASN A 1 98 ? -5.541 -6.689 -12.395 1.00 90.19 98 ASN A CA 1
ATOM 826 C C . ASN A 1 98 ? -5.619 -5.800 -11.138 1.00 90.19 98 ASN A C 1
ATOM 828 O O . ASN A 1 98 ? -4.941 -4.781 -11.012 1.00 90.19 98 ASN A O 1
ATOM 832 N N . ARG A 1 99 ? -6.491 -6.185 -10.206 1.00 92.06 99 ARG A N 1
ATOM 833 C CA . ARG A 1 99 ? -6.680 -5.486 -8.935 1.00 92.06 99 ARG A CA 1
ATOM 834 C C . ARG A 1 99 ? -5.675 -6.034 -7.934 1.00 92.06 99 ARG A C 1
ATOM 836 O O . ARG A 1 99 ? -5.597 -7.245 -7.754 1.00 92.06 99 ARG A O 1
ATOM 843 N N . MET A 1 100 ? -4.909 -5.161 -7.289 1.00 93.50 100 MET A N 1
ATOM 844 C CA . MET A 1 100 ? -3.841 -5.562 -6.372 1.00 93.50 100 MET A CA 1
ATOM 845 C C . MET A 1 100 ? -4.017 -4.918 -4.998 1.00 93.50 100 MET A C 1
ATOM 847 O O . MET A 1 100 ? -4.481 -3.781 -4.896 1.00 93.50 100 MET A O 1
ATOM 851 N N . LEU A 1 101 ? -3.612 -5.630 -3.946 1.00 92.69 101 LEU A N 1
ATOM 852 C CA . LEU A 1 101 ? -3.392 -5.050 -2.624 1.00 92.69 101 LEU A CA 1
ATOM 853 C C . LEU A 1 101 ? -1.941 -4.561 -2.550 1.00 92.69 101 LEU A C 1
ATOM 855 O O . LEU A 1 101 ? -1.011 -5.355 -2.681 1.00 92.69 101 LEU A O 1
ATOM 859 N N . LEU A 1 102 ? -1.751 -3.253 -2.377 1.00 92.69 102 LEU A N 1
ATOM 860 C CA . LEU A 1 102 ? -0.441 -2.603 -2.426 1.00 92.69 102 LEU A CA 1
ATOM 861 C C . LEU A 1 102 ? -0.206 -1.732 -1.190 1.00 92.69 102 LEU A C 1
ATOM 863 O O . LEU A 1 102 ? -1.144 -1.181 -0.612 1.00 92.69 102 LEU A O 1
ATOM 867 N N . TRP A 1 103 ? 1.065 -1.574 -0.822 1.00 91.06 103 TRP A N 1
ATOM 868 C CA . TRP A 1 103 ? 1.487 -0.689 0.258 1.00 91.06 103 TRP A CA 1
ATOM 869 C C . TRP A 1 103 ? 1.408 0.782 -0.153 1.00 91.06 103 TRP A C 1
ATOM 871 O O . TRP A 1 103 ? 1.837 1.158 -1.242 1.00 91.06 103 TRP A O 1
ATOM 881 N N . ASN A 1 104 ? 0.929 1.629 0.758 1.00 88.06 104 ASN A N 1
ATOM 882 C CA . ASN A 1 104 ? 1.010 3.081 0.635 1.00 88.06 104 ASN A CA 1
ATOM 883 C C . ASN A 1 104 ? 1.504 3.679 1.958 1.00 88.06 104 ASN A C 1
ATOM 885 O O . ASN A 1 104 ? 0.736 3.837 2.908 1.00 88.06 104 ASN A O 1
ATOM 889 N N . GLY A 1 105 ? 2.801 3.978 2.023 1.00 86.00 105 GLY A N 1
ATOM 890 C CA . GLY A 1 105 ? 3.421 4.623 3.176 1.00 86.00 105 GLY A CA 1
ATOM 891 C C . GLY A 1 105 ? 3.247 6.141 3.131 1.00 86.00 105 GLY A C 1
ATOM 892 O O . GLY A 1 105 ? 3.441 6.770 2.094 1.00 86.00 105 GLY A O 1
ATOM 893 N N . SER A 1 106 ? 2.919 6.753 4.267 1.00 82.50 106 SER A N 1
ATOM 894 C CA . SER A 1 106 ? 2.839 8.210 4.404 1.00 82.50 106 SER A CA 1
ATOM 895 C C . SER A 1 106 ? 3.356 8.640 5.771 1.00 82.50 106 SER A C 1
ATOM 897 O O . SER A 1 106 ? 3.315 7.868 6.730 1.00 82.50 106 SER A O 1
ATOM 899 N N . ARG A 1 107 ? 3.845 9.881 5.868 1.00 79.62 107 ARG A N 1
ATOM 900 C CA . ARG A 1 107 ? 4.289 10.463 7.142 1.00 79.62 107 ARG A CA 1
ATOM 901 C C . ARG A 1 107 ? 3.125 10.495 8.128 1.00 79.62 107 ARG A C 1
ATOM 903 O O . ARG A 1 107 ? 2.001 10.792 7.722 1.00 79.62 107 ARG A O 1
ATOM 910 N N . LEU A 1 108 ? 3.410 10.283 9.417 1.00 74.44 108 LEU A N 1
ATOM 911 C CA . LEU A 1 108 ? 2.410 10.307 10.494 1.00 74.44 108 LEU A CA 1
ATOM 912 C C . LEU A 1 108 ? 1.510 11.551 10.421 1.00 74.44 108 LEU A C 1
ATOM 914 O O . LEU A 1 108 ? 0.291 11.461 10.545 1.00 74.44 108 LEU A O 1
ATOM 918 N N . THR A 1 109 ? 2.112 12.695 10.087 1.00 74.62 109 THR A N 1
ATOM 919 C CA . THR A 1 109 ? 1.432 13.987 9.958 1.00 74.62 109 THR A CA 1
ATOM 920 C C . THR A 1 109 ? 0.282 14.012 8.957 1.00 74.62 109 THR A C 1
ATOM 922 O O . THR A 1 109 ? -0.641 14.812 9.088 1.00 74.62 109 THR A O 1
ATOM 925 N N . ASN A 1 110 ? 0.345 13.154 7.943 1.00 77.31 110 ASN A N 1
ATOM 926 C CA . ASN A 1 110 ? -0.615 13.116 6.850 1.00 77.31 110 ASN A CA 1
ATOM 927 C C . ASN A 1 110 ? -1.767 12.147 7.132 1.00 77.31 110 ASN A C 1
ATOM 929 O O . ASN A 1 110 ? -2.793 12.212 6.462 1.00 77.31 110 ASN A O 1
ATOM 933 N N . TRP A 1 111 ? -1.627 11.236 8.099 1.00 75.38 111 TRP A N 1
ATOM 934 C CA . TRP A 1 111 ? -2.620 10.182 8.296 1.00 75.38 111 TRP A CA 1
ATOM 935 C C . TRP A 1 111 ? -3.962 10.726 8.758 1.00 75.38 111 TRP A C 1
ATOM 937 O O . TRP A 1 111 ? -4.981 10.274 8.261 1.00 75.38 111 TRP A O 1
ATOM 947 N N . ALA A 1 112 ? -4.010 11.771 9.582 1.00 71.69 112 ALA A N 1
ATOM 948 C CA . ALA A 1 112 ? -5.297 12.362 9.939 1.00 71.69 112 ALA A CA 1
ATOM 949 C C . ALA A 1 112 ? -6.097 12.871 8.729 1.00 71.69 112 ALA A C 1
ATOM 951 O O . ALA A 1 112 ? -7.312 12.694 8.690 1.00 71.69 112 ALA A O 1
ATOM 952 N N . SER A 1 113 ? -5.455 13.499 7.734 1.00 69.00 113 SER A N 1
ATOM 953 C CA . SER A 1 113 ? -6.174 13.940 6.531 1.00 69.00 113 SER A CA 1
ATOM 954 C C . SER A 1 113 ? -6.570 12.760 5.651 1.00 69.00 113 SER A C 1
ATOM 956 O O . SER A 1 113 ? -7.674 12.767 5.117 1.00 69.00 113 SER A O 1
ATOM 958 N N . ILE A 1 114 ? -5.718 11.736 5.555 1.00 76.12 114 ILE A N 1
ATOM 959 C CA . ILE A 1 114 ? -6.010 10.515 4.797 1.00 76.12 114 ILE A CA 1
ATOM 960 C C . ILE A 1 114 ? -7.195 9.754 5.410 1.00 76.12 114 ILE A C 1
ATOM 962 O O . ILE A 1 114 ? -8.096 9.336 4.689 1.00 76.12 114 ILE A O 1
ATOM 966 N N . LEU A 1 115 ? -7.224 9.596 6.735 1.00 73.00 115 LEU A N 1
ATOM 967 C CA . LEU A 1 115 ? -8.275 8.854 7.436 1.00 73.00 115 LEU A CA 1
ATOM 968 C C . LEU A 1 115 ? -9.620 9.590 7.412 1.00 73.00 115 LEU A C 1
ATOM 970 O O . LEU A 1 115 ? -10.660 8.939 7.448 1.00 73.00 115 LEU A O 1
ATOM 974 N N . THR A 1 116 ? -9.606 10.926 7.355 1.00 66.69 116 THR A N 1
ATOM 975 C CA . THR A 1 116 ? -10.832 11.745 7.359 1.00 66.69 116 THR A CA 1
ATOM 976 C C . THR A 1 116 ? -11.370 12.057 5.969 1.00 66.69 116 THR A C 1
ATOM 978 O O . THR A 1 116 ? -12.574 12.239 5.825 1.00 66.69 116 THR A O 1
ATOM 981 N N . LYS A 1 117 ? -10.509 12.155 4.951 1.00 69.06 117 LYS A N 1
ATOM 982 C CA . LYS A 1 117 ? -10.903 12.642 3.618 1.00 69.06 117 LYS A CA 1
ATOM 983 C C . LYS A 1 117 ? -10.471 11.744 2.460 1.00 69.06 117 LYS A C 1
ATOM 985 O O . LYS A 1 117 ? -10.731 12.087 1.311 1.00 69.06 117 LYS A O 1
ATOM 990 N N . GLY A 1 118 ? -9.800 10.635 2.752 1.00 68.44 118 GLY A N 1
ATOM 991 C CA . GLY A 1 118 ? -9.258 9.735 1.744 1.00 68.44 118 GLY A CA 1
ATOM 992 C C . GLY A 1 118 ? -7.871 10.143 1.245 1.00 68.44 118 GLY A C 1
ATOM 993 O O . GLY A 1 118 ? -7.262 11.130 1.669 1.00 68.44 118 GLY A O 1
ATOM 994 N N . VAL A 1 119 ? -7.336 9.321 0.345 1.00 72.00 119 VAL A N 1
ATOM 995 C CA . VAL A 1 119 ? -6.031 9.560 -0.280 1.00 72.00 119 VAL A CA 1
ATOM 996 C C . VAL A 1 119 ? -6.153 10.721 -1.264 1.00 72.00 119 VAL A C 1
ATOM 998 O O . VAL A 1 119 ? -7.088 10.780 -2.054 1.00 72.00 119 VAL A O 1
ATOM 1001 N N . TYR A 1 120 ? -5.183 11.629 -1.242 1.00 66.81 120 TYR A N 1
ATOM 1002 C CA . TYR A 1 120 ? -5.091 12.720 -2.204 1.00 66.81 120 TYR A CA 1
ATOM 1003 C C . TYR A 1 120 ? -4.050 12.406 -3.268 1.00 66.81 120 TYR A C 1
ATOM 1005 O O . TYR A 1 120 ? -2.929 12.010 -2.936 1.00 66.81 120 TYR A O 1
ATOM 1013 N N . PHE A 1 121 ? -4.374 12.671 -4.534 1.00 64.25 121 PHE A N 1
ATOM 1014 C CA . PHE A 1 121 ? -3.331 12.787 -5.541 1.00 64.25 121 PHE A CA 1
ATOM 1015 C C . PHE A 1 121 ? -2.500 14.027 -5.260 1.00 64.25 121 PHE A C 1
ATOM 1017 O O . PHE A 1 121 ? -3.011 15.135 -5.091 1.00 64.25 121 PHE A O 1
ATOM 1024 N N . ALA A 1 122 ? -1.189 13.841 -5.251 1.00 57.78 122 ALA A N 1
ATOM 1025 C CA . ALA A 1 122 ? -0.332 14.952 -5.588 1.00 57.78 122 ALA A CA 1
ATOM 1026 C C . ALA A 1 122 ? -0.527 15.283 -7.071 1.00 57.78 122 ALA A C 1
ATOM 1028 O O . ALA A 1 122 ? -0.750 14.369 -7.860 1.00 57.78 122 ALA A O 1
ATOM 1029 N N . ASP A 1 123 ? -0.397 16.555 -7.451 1.00 55.22 123 ASP A N 1
ATOM 1030 C CA . ASP A 1 123 ? -0.359 16.938 -8.862 1.00 55.22 123 ASP A CA 1
ATOM 1031 C C . ASP A 1 123 ? 0.781 16.185 -9.565 1.00 55.22 123 ASP A C 1
ATOM 1033 O O . ASP A 1 123 ? 1.965 16.524 -9.449 1.00 55.22 123 ASP A O 1
ATOM 1037 N N . MET A 1 124 ? 0.410 15.103 -10.249 1.00 51.16 124 MET A N 1
ATOM 1038 C CA . MET A 1 124 ? 1.351 14.225 -10.917 1.00 51.16 124 MET A CA 1
ATOM 1039 C C . MET A 1 124 ? 1.963 14.912 -12.123 1.00 51.16 124 MET A C 1
ATOM 1041 O O . MET A 1 124 ? 3.116 14.623 -12.414 1.00 51.16 124 MET A O 1
ATOM 1045 N N . PHE A 1 125 ? 1.283 15.864 -12.773 1.00 48.78 125 PHE A N 1
ATOM 1046 C CA . PHE A 1 125 ? 1.892 16.650 -13.849 1.00 48.78 125 PHE A CA 1
ATOM 1047 C C . PHE A 1 125 ? 3.073 17.466 -13.325 1.00 48.78 125 PHE A C 1
ATOM 1049 O O . PHE A 1 125 ? 4.144 17.460 -13.932 1.00 48.78 125 PHE A O 1
ATOM 1056 N N . SER A 1 126 ? 2.919 18.102 -12.163 1.00 55.25 126 SER A N 1
ATOM 1057 C CA . SER A 1 126 ? 4.011 18.856 -11.541 1.00 55.25 126 SER A CA 1
ATOM 1058 C C . SER A 1 126 ? 5.104 17.957 -10.953 1.00 55.25 126 SER A C 1
ATOM 1060 O O . SER A 1 126 ? 6.283 18.282 -11.077 1.00 55.25 126 SER A O 1
ATOM 1062 N N . LYS A 1 127 ? 4.755 16.814 -10.343 1.00 53.09 127 LYS A N 1
ATOM 1063 C CA . LYS A 1 127 ? 5.731 15.925 -9.677 1.00 53.09 127 LYS A CA 1
ATOM 1064 C C . LYS A 1 127 ? 6.443 14.936 -10.600 1.00 53.09 127 LYS A C 1
ATOM 1066 O O . LYS A 1 127 ? 7.562 14.535 -10.297 1.00 53.09 127 LYS A O 1
ATOM 1071 N N . SER A 1 128 ? 5.832 14.559 -11.722 1.00 50.16 128 SER A N 1
ATOM 1072 C CA . SER A 1 128 ? 6.461 13.712 -12.750 1.00 50.16 128 SER A CA 1
ATOM 1073 C C . SER A 1 128 ? 7.321 14.510 -13.731 1.00 50.16 128 SER A C 1
ATOM 1075 O O . SER A 1 128 ? 7.955 13.920 -14.607 1.00 50.16 128 SER A O 1
ATOM 1077 N N . LYS A 1 129 ? 7.397 15.841 -13.569 1.00 44.97 129 LYS A N 1
ATOM 1078 C CA . LYS A 1 129 ? 8.266 16.751 -14.324 1.00 44.97 129 LYS A CA 1
ATOM 1079 C C . LYS A 1 129 ? 9.741 16.470 -13.978 1.00 44.97 129 LYS A C 1
ATOM 1081 O O . LYS A 1 129 ? 10.373 17.198 -13.228 1.00 44.97 129 LYS A O 1
ATOM 1086 N N . GLY A 1 130 ? 10.261 15.352 -14.484 1.00 48.41 130 GLY A N 1
ATOM 1087 C CA . GLY A 1 130 ? 11.590 14.812 -14.176 1.00 48.41 130 GLY A CA 1
ATOM 1088 C C . GLY A 1 130 ? 11.655 13.280 -14.148 1.00 48.41 130 GLY A C 1
ATOM 1089 O O . GLY A 1 130 ? 12.721 12.725 -14.396 1.00 48.41 130 GLY A O 1
ATOM 1090 N N . TYR A 1 131 ? 10.527 12.592 -13.932 1.00 50.25 131 TYR A N 1
ATOM 1091 C CA . TYR A 1 131 ? 10.454 11.133 -14.016 1.00 50.25 131 TYR A CA 1
ATOM 1092 C C . TYR A 1 131 ? 10.306 10.720 -15.485 1.00 50.25 131 TYR A C 1
ATOM 1094 O O . TYR A 1 131 ? 9.325 11.022 -16.167 1.00 50.25 131 TYR A O 1
ATOM 1102 N N . SER A 1 132 ? 11.367 10.104 -15.994 1.00 53.12 132 SER A N 1
ATOM 1103 C CA . SER A 1 132 ? 11.551 9.683 -17.379 1.00 53.12 132 SER A CA 1
ATOM 1104 C C . SER A 1 132 ? 10.390 8.827 -17.882 1.00 53.12 132 SER A C 1
ATOM 1106 O O . SER A 1 132 ? 10.249 7.707 -17.427 1.00 53.12 132 SER A O 1
ATOM 1108 N N . PHE A 1 133 ? 9.599 9.351 -18.825 1.00 48.94 133 PHE A N 1
ATOM 1109 C CA . PHE A 1 133 ? 8.990 8.618 -19.956 1.00 48.94 133 PHE A CA 1
ATOM 1110 C C . PHE A 1 133 ? 8.238 9.570 -20.910 1.00 48.94 133 PHE A C 1
ATOM 1112 O O . PHE A 1 133 ? 8.142 9.290 -22.096 1.00 48.94 133 PHE A O 1
ATOM 1119 N N . MET A 1 134 ? 7.800 10.756 -20.466 1.00 48.66 134 MET A N 1
ATOM 1120 C CA . MET A 1 134 ? 6.966 11.673 -21.277 1.00 48.66 134 MET A CA 1
ATOM 1121 C C . MET A 1 134 ? 7.688 12.481 -22.377 1.00 48.66 134 MET A C 1
ATOM 1123 O O . MET A 1 134 ? 7.109 13.414 -22.936 1.00 48.66 134 MET A O 1
ATOM 1127 N N . LYS A 1 135 ? 8.950 12.174 -22.700 1.00 51.12 135 LYS A N 1
ATOM 1128 C CA . LYS A 1 135 ? 9.699 12.937 -23.718 1.00 51.12 135 LYS A CA 1
ATOM 1129 C C . LYS A 1 135 ? 9.370 12.528 -25.157 1.00 51.12 135 LYS A C 1
ATOM 1131 O O . LYS A 1 135 ? 9.741 13.256 -26.070 1.00 51.12 135 LYS A O 1
ATOM 1136 N N . THR A 1 136 ? 8.677 11.407 -25.374 1.00 54.06 136 THR A N 1
ATOM 1137 C CA . THR A 1 136 ? 8.334 10.939 -26.725 1.00 54.06 136 THR A CA 1
ATOM 1138 C C . THR A 1 136 ? 6.829 11.078 -27.006 1.00 54.06 136 THR A C 1
ATOM 1140 O O . THR A 1 136 ? 6.009 10.852 -26.111 1.00 54.06 136 THR A O 1
ATOM 1143 N N . PRO A 1 137 ? 6.425 11.418 -28.245 1.00 54.72 137 PRO A N 1
ATOM 1144 C CA . PRO A 1 137 ? 5.012 11.455 -28.650 1.00 54.72 137 PRO A CA 1
ATOM 1145 C C . PRO A 1 137 ? 4.279 10.120 -28.427 1.00 54.72 137 PRO A C 1
ATOM 1147 O O . PRO A 1 137 ? 3.095 10.094 -28.089 1.00 54.72 137 PRO A O 1
ATOM 1150 N N . PHE A 1 138 ? 5.007 9.006 -28.540 1.00 52.72 138 PHE A N 1
ATOM 1151 C CA . PHE A 1 138 ? 4.493 7.661 -28.285 1.00 52.72 138 PHE A CA 1
ATOM 1152 C C . PHE A 1 138 ? 4.123 7.453 -26.808 1.00 52.72 138 PHE A C 1
ATOM 1154 O O . PHE A 1 138 ? 3.040 6.960 -26.505 1.00 52.72 138 PHE A O 1
ATOM 1161 N N . ALA A 1 139 ? 4.966 7.915 -25.878 1.00 51.25 139 ALA A N 1
ATOM 1162 C CA . ALA A 1 139 ? 4.692 7.808 -24.447 1.00 51.25 139 ALA A CA 1
ATOM 1163 C C . ALA A 1 139 ? 3.482 8.643 -24.008 1.00 51.25 139 ALA A C 1
ATOM 1165 O O . ALA A 1 139 ? 2.742 8.208 -23.131 1.00 51.25 139 ALA A O 1
ATOM 1166 N N . LYS A 1 140 ? 3.233 9.800 -24.641 1.00 50.69 140 LYS A N 1
ATOM 1167 C CA . LYS A 1 140 ? 1.996 10.566 -24.413 1.00 50.69 140 LYS A CA 1
ATOM 1168 C C . LYS A 1 140 ? 0.761 9.785 -24.858 1.00 50.69 140 LYS A C 1
ATOM 1170 O O . LYS A 1 140 ? -0.209 9.734 -24.119 1.00 50.69 140 LYS A O 1
ATOM 1175 N N . THR A 1 141 ? 0.812 9.141 -26.023 1.00 51.00 141 THR A N 1
ATOM 1176 C CA . THR A 1 141 ? -0.326 8.386 -26.578 1.00 51.00 141 THR A CA 1
ATOM 1177 C C . THR A 1 141 ? -0.685 7.171 -25.714 1.00 51.00 141 THR A C 1
ATOM 1179 O O . THR A 1 141 ? -1.852 6.977 -25.392 1.00 51.00 141 THR A O 1
ATOM 1182 N N . VAL A 1 142 ? 0.316 6.412 -25.249 1.00 52.03 142 VAL A N 1
ATOM 1183 C CA . VAL A 1 142 ? 0.118 5.267 -24.335 1.00 52.03 142 VAL A CA 1
ATOM 1184 C C . VAL A 1 142 ? -0.439 5.707 -22.973 1.00 52.03 142 VAL A C 1
ATOM 1186 O O . VAL A 1 142 ? -1.241 4.995 -22.369 1.00 52.03 142 VAL A O 1
ATOM 1189 N N . PHE A 1 143 ? -0.065 6.899 -22.498 1.00 54.12 143 PHE A N 1
ATOM 1190 C CA . PHE A 1 143 ? -0.572 7.447 -21.238 1.00 54.12 143 PHE A CA 1
ATOM 1191 C C . PHE A 1 143 ? -2.089 7.688 -21.268 1.00 54.12 143 PHE A C 1
ATOM 1193 O O . PHE A 1 143 ? -2.745 7.535 -20.245 1.00 54.12 143 PHE A O 1
ATOM 1200 N N . TYR A 1 144 ? -2.658 8.012 -22.435 1.00 55.25 144 TYR A N 1
ATOM 1201 C CA . TYR A 1 144 ? -4.103 8.216 -22.586 1.00 55.25 144 TYR A CA 1
ATOM 1202 C C . TYR A 1 144 ? -4.898 6.915 -22.790 1.00 55.25 144 TYR A C 1
ATOM 1204 O O . TYR A 1 144 ? -6.122 6.946 -22.696 1.00 55.25 144 TYR A O 1
ATOM 1212 N N . SER A 1 145 ? -4.242 5.776 -23.048 1.00 69.81 145 SER A N 1
ATOM 1213 C CA . SER A 1 145 ? -4.915 4.481 -23.263 1.00 69.81 145 SER A CA 1
ATOM 1214 C C . SER A 1 145 ? -4.894 3.543 -22.052 1.00 69.81 145 SER A C 1
ATOM 1216 O O . SER A 1 145 ? -5.608 2.542 -22.040 1.00 69.81 145 SER A O 1
ATOM 1218 N N . CYS A 1 146 ? -4.069 3.826 -21.042 1.00 76.25 146 CYS A N 1
ATOM 1219 C CA . CYS A 1 146 ? -3.890 2.966 -19.872 1.00 76.25 146 CYS A CA 1
ATOM 1220 C C . CYS A 1 146 ? -4.600 3.539 -18.639 1.00 76.25 146 CYS A C 1
ATOM 1222 O O . CYS A 1 146 ? -4.476 4.720 -18.334 1.00 76.25 146 CYS A O 1
ATOM 1224 N N . ALA A 1 147 ? -5.274 2.683 -17.864 1.00 83.69 147 ALA A N 1
ATOM 1225 C CA . ALA A 1 147 ? -5.936 3.092 -16.619 1.00 83.69 147 ALA A CA 1
ATOM 1226 C C . ALA A 1 147 ? -4.953 3.366 -15.460 1.00 83.69 147 ALA A C 1
ATOM 1228 O O . ALA A 1 147 ? -5.329 3.943 -14.444 1.00 83.69 147 ALA A O 1
ATOM 1229 N N . SER A 1 148 ? -3.702 2.920 -15.576 1.00 85.81 148 SER A N 1
ATOM 1230 C CA . SER A 1 148 ? -2.653 3.061 -14.561 1.00 85.81 148 SER A CA 1
ATOM 1231 C C . SER A 1 148 ? -1.277 2.859 -15.195 1.00 85.81 148 SER A C 1
ATOM 1233 O O . SER A 1 148 ? -1.174 2.177 -16.215 1.00 85.81 148 SER A O 1
ATOM 1235 N N . THR A 1 149 ? -0.221 3.356 -14.555 1.00 85.81 149 THR A N 1
ATOM 1236 C CA . THR A 1 149 ? 1.172 3.092 -14.940 1.00 85.81 149 THR A CA 1
ATOM 1237 C C . THR A 1 149 ? 1.896 2.292 -13.870 1.00 85.81 149 THR A C 1
ATOM 1239 O O . THR A 1 149 ? 1.746 2.535 -12.674 1.00 85.81 149 THR A O 1
ATOM 1242 N N . LYS A 1 150 ? 2.734 1.355 -14.317 1.00 87.81 150 LYS A N 1
ATOM 1243 C CA . LYS A 1 150 ? 3.694 0.641 -13.480 1.00 87.81 150 LYS A CA 1
ATOM 1244 C C . LYS A 1 150 ? 5.104 1.111 -13.828 1.00 87.81 150 LYS A C 1
ATOM 1246 O O . LYS A 1 150 ? 5.583 0.860 -14.932 1.00 87.81 150 LYS A O 1
ATOM 1251 N N . GLY A 1 151 ? 5.778 1.754 -12.884 1.00 86.81 151 GLY A N 1
ATOM 1252 C CA . GLY A 1 151 ? 7.224 1.930 -12.936 1.00 86.81 151 GLY A CA 1
ATOM 1253 C C . GLY A 1 151 ? 7.886 0.591 -12.635 1.00 86.81 151 GLY A C 1
ATOM 1254 O O . GLY A 1 151 ? 7.718 0.058 -11.542 1.00 86.81 151 GLY A O 1
ATOM 1255 N N . VAL A 1 152 ? 8.593 0.009 -13.603 1.00 89.25 152 VAL A N 1
ATOM 1256 C CA . VAL A 1 152 ? 9.263 -1.287 -13.418 1.00 89.25 152 VAL A CA 1
ATOM 1257 C C . VAL A 1 152 ? 10.591 -1.065 -12.701 1.00 89.25 152 VAL A C 1
ATOM 1259 O O . VAL A 1 152 ? 11.450 -0.352 -13.214 1.00 89.25 152 VAL A O 1
ATOM 1262 N N . GLY A 1 153 ? 10.762 -1.652 -11.518 1.00 89.56 153 GLY A N 1
ATOM 1263 C CA . GLY A 1 153 ? 12.001 -1.599 -10.741 1.00 89.56 153 GLY A CA 1
ATOM 1264 C C . GLY A 1 153 ? 12.987 -2.710 -11.084 1.00 89.56 153 GLY A C 1
ATOM 1265 O O . GLY A 1 153 ? 12.672 -3.644 -11.812 1.00 89.56 153 GLY A O 1
ATOM 1266 N N . ARG A 1 154 ? 14.190 -2.656 -10.512 1.00 90.19 154 ARG A N 1
ATOM 1267 C CA . ARG A 1 154 ? 15.173 -3.751 -10.600 1.00 90.19 154 ARG A CA 1
ATOM 1268 C C . ARG A 1 154 ? 14.721 -5.008 -9.867 1.00 90.19 154 ARG A C 1
ATOM 1270 O O . ARG A 1 154 ? 15.142 -6.093 -10.239 1.00 90.19 154 ARG A O 1
ATOM 1277 N N . ARG A 1 155 ? 13.890 -4.868 -8.830 1.00 89.56 155 ARG A N 1
ATOM 1278 C CA . ARG A 1 155 ? 13.370 -5.986 -8.036 1.00 89.56 155 ARG A CA 1
ATOM 1279 C C . ARG A 1 155 ? 11.856 -5.915 -7.894 1.00 89.56 155 ARG A C 1
ATOM 1281 O O . ARG A 1 155 ? 11.283 -4.829 -7.790 1.00 89.56 155 ARG A O 1
ATOM 1288 N N . ALA A 1 156 ? 11.219 -7.075 -7.818 1.00 91.00 156 ALA A N 1
ATOM 1289 C CA . ALA A 1 156 ? 9.791 -7.205 -7.554 1.00 91.00 156 ALA A CA 1
ATOM 1290 C C . ALA A 1 156 ? 9.510 -8.449 -6.708 1.00 91.00 156 ALA A C 1
ATOM 1292 O O . ALA A 1 156 ? 10.281 -9.404 -6.792 1.00 91.00 156 ALA A O 1
ATOM 1293 N N . PRO A 1 157 ? 8.420 -8.470 -5.922 1.00 91.88 157 PRO A N 1
ATOM 1294 C CA . PRO A 1 157 ? 7.923 -9.706 -5.330 1.00 91.88 157 PRO A CA 1
ATOM 1295 C C . PRO A 1 157 ? 7.769 -10.783 -6.404 1.00 91.88 157 PRO A C 1
ATOM 1297 O O . PRO A 1 157 ? 7.215 -10.508 -7.474 1.00 91.88 157 PRO A O 1
ATOM 1300 N N . SER A 1 158 ? 8.269 -11.986 -6.131 1.00 90.81 158 SER A N 1
ATOM 1301 C CA . SER A 1 158 ? 8.074 -13.113 -7.039 1.00 90.81 158 SER A CA 1
ATOM 1302 C C . SER A 1 158 ? 6.571 -13.371 -7.254 1.00 90.81 158 SER A C 1
ATOM 1304 O O . SER A 1 158 ? 5.791 -13.364 -6.297 1.00 90.81 158 SER A O 1
ATOM 1306 N N . PRO A 1 159 ? 6.131 -13.573 -8.510 1.00 90.38 159 PRO A N 1
ATOM 1307 C CA . PRO A 1 159 ? 4.725 -13.812 -8.818 1.00 90.38 159 PRO A CA 1
ATOM 1308 C C . PRO A 1 159 ? 4.261 -15.221 -8.424 1.00 90.38 159 PRO A C 1
ATOM 1310 O O . PRO A 1 159 ? 3.059 -15.461 -8.386 1.00 90.38 159 PRO A O 1
ATOM 1313 N N . LYS A 1 160 ? 5.184 -16.153 -8.142 1.00 91.44 160 LYS A N 1
ATOM 1314 C CA . LYS A 1 160 ? 4.858 -17.553 -7.818 1.00 91.44 160 LYS A CA 1
ATOM 1315 C C . LYS A 1 160 ? 4.108 -17.686 -6.495 1.00 91.44 160 LYS A C 1
ATOM 1317 O O . LYS A 1 160 ? 3.247 -18.544 -6.364 1.00 91.44 160 LYS A O 1
ATOM 1322 N N . GLU A 1 161 ? 4.430 -16.826 -5.540 1.00 93.00 161 GLU A N 1
ATOM 1323 C CA . GLU A 1 161 ? 3.831 -16.791 -4.210 1.00 93.00 161 GLU A CA 1
ATOM 1324 C C . GLU A 1 161 ? 2.691 -15.762 -4.128 1.00 93.00 161 GLU A C 1
ATOM 1326 O O . GLU A 1 161 ? 2.179 -15.481 -3.048 1.00 93.00 161 GLU A O 1
ATOM 1331 N N . ALA A 1 162 ? 2.288 -15.155 -5.251 1.00 92.50 162 ALA A N 1
ATOM 1332 C CA . ALA A 1 162 ? 1.168 -14.227 -5.255 1.00 92.50 162 ALA A CA 1
ATOM 1333 C C . ALA A 1 162 ? -0.134 -14.958 -4.895 1.00 92.50 162 ALA A C 1
ATOM 1335 O O . ALA A 1 162 ? -0.469 -15.990 -5.477 1.00 92.50 162 ALA A O 1
ATOM 1336 N N . ARG A 1 163 ? -0.896 -14.397 -3.953 1.00 93.62 163 ARG A N 1
ATOM 1337 C CA . ARG A 1 163 ? -2.180 -14.955 -3.509 1.00 93.62 163 ARG A CA 1
ATOM 1338 C C . ARG A 1 163 ? -3.324 -14.140 -4.091 1.00 93.62 163 ARG A C 1
ATOM 1340 O O . ARG A 1 163 ? -3.277 -12.915 -4.053 1.00 93.62 163 ARG A O 1
ATOM 1347 N N . THR A 1 164 ? -4.356 -14.804 -4.601 1.00 93.50 164 THR A N 1
ATOM 1348 C CA . THR A 1 164 ? -5.600 -14.135 -5.010 1.00 93.50 164 THR A CA 1
ATOM 1349 C C . THR A 1 164 ? -6.630 -14.298 -3.901 1.00 93.50 164 THR A C 1
ATOM 1351 O O . THR A 1 164 ? -6.873 -15.413 -3.453 1.00 93.50 164 THR A O 1
ATOM 1354 N N . LEU A 1 165 ? -7.197 -13.188 -3.438 1.00 90.00 165 LEU A N 1
ATOM 1355 C CA . LEU A 1 165 ? -8.258 -13.168 -2.431 1.00 90.00 165 LEU A CA 1
ATOM 1356 C C . LEU A 1 165 ? -9.608 -13.530 -3.059 1.00 90.00 165 LEU A C 1
ATOM 1358 O O . LEU A 1 165 ? -9.782 -13.405 -4.271 1.00 90.00 165 LEU A O 1
ATOM 1362 N N . GLU A 1 166 ? -10.585 -13.901 -2.231 1.00 87.06 166 GLU A N 1
ATOM 1363 C CA . GLU A 1 166 ? -11.949 -14.243 -2.673 1.00 87.06 166 GLU A CA 1
ATOM 1364 C C . GLU A 1 166 ? -12.607 -13.132 -3.510 1.00 87.06 166 GLU A C 1
ATOM 1366 O O . GLU A 1 166 ? -13.370 -13.405 -4.432 1.00 87.06 166 GLU A O 1
ATOM 1371 N N . ASP A 1 167 ? -12.267 -11.866 -3.238 1.00 84.25 167 ASP A N 1
ATOM 1372 C CA . ASP A 1 167 ? -12.767 -10.701 -3.972 1.00 84.25 167 ASP A CA 1
ATOM 1373 C C . ASP A 1 167 ? -11.947 -10.345 -5.232 1.00 84.25 167 ASP A C 1
ATOM 1375 O O . ASP A 1 167 ? -12.125 -9.271 -5.819 1.00 84.25 167 ASP A O 1
ATOM 1379 N N . GLY A 1 168 ? -11.050 -11.241 -5.658 1.00 87.94 168 GLY A N 1
ATOM 1380 C CA . GLY A 1 168 ? -10.289 -11.162 -6.907 1.00 87.94 168 GLY A CA 1
ATOM 1381 C C . GLY A 1 168 ? -9.060 -10.249 -6.867 1.00 87.94 168 GLY A C 1
ATOM 1382 O O . G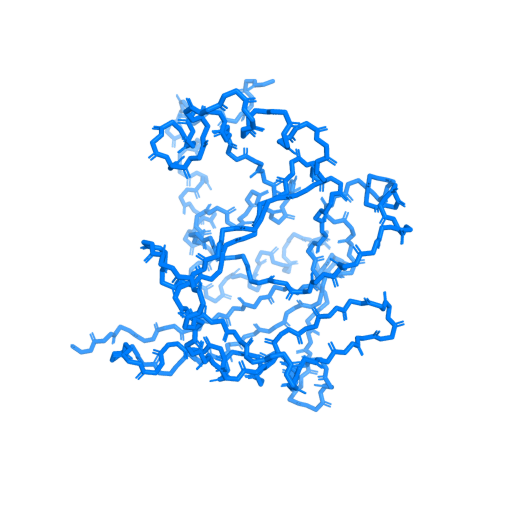LY A 1 168 ? -8.466 -9.981 -7.912 1.00 87.94 168 GLY A O 1
ATOM 1383 N N . PHE A 1 169 ? -8.674 -9.744 -5.692 1.00 90.81 169 PHE A N 1
ATOM 1384 C CA . PHE A 1 169 ? -7.458 -8.940 -5.539 1.00 90.81 169 PHE A CA 1
ATOM 1385 C C . PHE A 1 169 ? -6.225 -9.825 -5.383 1.00 90.81 169 PHE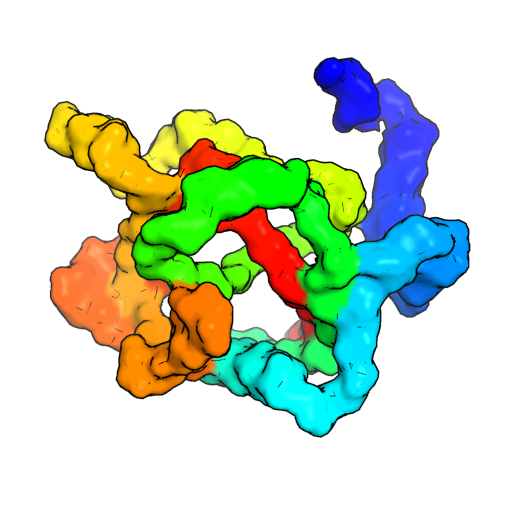 A C 1
ATOM 1387 O O . PHE A 1 169 ? -6.224 -10.771 -4.601 1.00 90.81 169 PHE A O 1
ATOM 1394 N N . VAL A 1 170 ? -5.146 -9.458 -6.067 1.00 94.44 170 VAL A N 1
ATOM 1395 C CA . VAL A 1 170 ? -3.845 -10.119 -5.965 1.00 94.44 170 VAL A CA 1
ATOM 1396 C C . VAL A 1 170 ? -3.001 -9.461 -4.874 1.00 94.44 170 VAL A C 1
ATOM 1398 O O . VAL A 1 170 ? -2.794 -8.246 -4.875 1.00 94.44 170 VAL A O 1
ATOM 1401 N N . VAL A 1 171 ? -2.471 -10.269 -3.963 1.00 94.25 171 VAL A N 1
ATOM 1402 C CA . VAL A 1 171 ? -1.534 -9.869 -2.912 1.00 94.25 171 VAL A CA 1
ATOM 1403 C C . VAL A 1 171 ? -0.141 -10.385 -3.286 1.00 94.25 171 VAL A C 1
ATOM 1405 O O . VAL A 1 171 ? 0.058 -11.601 -3.365 1.00 94.25 171 VAL A O 1
ATOM 1408 N N . PRO A 1 172 ? 0.835 -9.500 -3.552 1.00 93.00 172 PRO A N 1
ATOM 1409 C CA . PRO A 1 172 ? 2.181 -9.903 -3.943 1.00 93.00 172 PRO A CA 1
ATOM 1410 C C . PRO A 1 172 ? 3.001 -10.314 -2.707 1.00 93.00 172 PRO A C 1
ATOM 1412 O O . PRO A 1 172 ? 3.734 -9.503 -2.144 1.00 93.00 172 PRO A O 1
ATOM 1415 N N . LEU A 1 173 ? 2.859 -11.569 -2.271 1.00 91.19 173 LEU A N 1
ATOM 1416 C CA . LEU A 1 173 ? 3.509 -12.096 -1.059 1.00 91.19 173 LEU A CA 1
ATOM 1417 C C . LEU A 1 173 ? 4.935 -12.619 -1.288 1.00 91.19 173 LEU A C 1
ATOM 1419 O O . LEU A 1 173 ? 5.613 -12.953 -0.322 1.00 91.19 173 LEU A O 1
ATOM 1423 N N . GLY A 1 174 ? 5.403 -12.712 -2.534 1.00 89.00 174 GLY A N 1
ATOM 1424 C CA . GLY A 1 174 ? 6.712 -13.288 -2.838 1.00 89.00 174 GLY A CA 1
ATOM 1425 C C . GLY A 1 174 ? 7.888 -12.458 -2.329 1.00 89.00 174 GLY A C 1
ATOM 1426 O O . GLY A 1 174 ? 7.849 -11.226 -2.283 1.00 89.00 174 GLY A O 1
ATOM 1427 N N . CYS A 1 175 ? 8.987 -13.142 -2.007 1.00 89.25 175 CYS A N 1
ATOM 1428 C CA . CYS A 1 175 ? 10.253 -12.472 -1.723 1.00 89.25 175 CYS A CA 1
ATOM 1429 C C . CYS A 1 175 ? 10.729 -11.675 -2.958 1.00 89.25 175 CYS A C 1
ATOM 1431 O O . CYS A 1 175 ? 10.534 -12.132 -4.090 1.00 89.25 175 CYS A O 1
ATOM 1433 N N . PRO A 1 176 ? 11.369 -10.503 -2.776 1.00 89.44 176 PRO A N 1
ATOM 1434 C CA . PRO A 1 176 ? 11.927 -9.735 -3.876 1.00 89.44 176 PRO A CA 1
ATOM 1435 C C . PRO A 1 176 ? 12.949 -10.541 -4.685 1.00 89.44 176 PRO A C 1
ATOM 1437 O O . PRO A 1 176 ? 13.973 -10.975 -4.152 1.00 89.44 176 PRO A O 1
ATOM 1440 N N . VAL A 1 177 ? 12.695 -10.675 -5.984 1.00 90.62 177 VAL A N 1
ATOM 1441 C CA . VAL A 1 177 ? 13.596 -11.258 -6.986 1.00 90.62 177 VAL A CA 1
ATOM 1442 C C . VAL A 1 177 ? 14.037 -10.190 -7.981 1.00 90.62 177 VAL A C 1
ATOM 1444 O O . VAL A 1 177 ? 13.359 -9.174 -8.156 1.00 90.62 177 VAL A O 1
ATOM 1447 N N . ASP A 1 178 ? 15.182 -10.408 -8.619 1.00 90.50 178 ASP A N 1
ATOM 1448 C CA . ASP A 1 178 ? 15.729 -9.483 -9.610 1.00 90.50 178 ASP A CA 1
ATOM 1449 C C . ASP A 1 178 ? 15.006 -9.634 -10.958 1.00 90.50 178 ASP A C 1
ATOM 1451 O O . ASP A 1 178 ? 14.765 -10.740 -11.439 1.00 90.50 178 ASP A O 1
ATOM 1455 N N . GLN A 1 179 ? 14.662 -8.504 -11.575 1.00 87.25 179 GLN A N 1
ATOM 1456 C CA . GLN A 1 179 ? 13.992 -8.419 -12.872 1.00 87.25 179 GLN A CA 1
ATOM 1457 C C . GLN A 1 179 ? 15.037 -8.159 -13.970 1.00 87.25 179 GLN A C 1
ATOM 1459 O O . GLN A 1 179 ? 15.250 -7.017 -14.377 1.00 87.25 179 GLN A O 1
ATOM 1464 N N . MET A 1 180 ? 15.713 -9.222 -14.426 1.00 79.00 180 MET A N 1
ATOM 1465 C CA . MET A 1 180 ? 16.870 -9.138 -15.339 1.00 79.00 180 MET A CA 1
ATOM 1466 C C . MET A 1 180 ? 16.547 -8.544 -16.718 1.00 79.00 180 MET A C 1
ATOM 1468 O O . MET A 1 180 ? 17.419 -7.948 -17.349 1.00 79.00 180 MET A O 1
ATOM 1472 N N . ASP A 1 181 ? 15.291 -8.639 -17.156 1.00 81.88 181 ASP A N 1
ATOM 1473 C CA . ASP A 1 181 ? 14.851 -8.163 -18.473 1.00 81.88 181 ASP A CA 1
ATOM 1474 C C . ASP A 1 181 ? 14.748 -6.630 -18.572 1.00 81.88 181 ASP A C 1
ATOM 1476 O O . ASP A 1 181 ? 14.572 -6.081 -19.661 1.00 81.88 181 ASP A O 1
ATOM 1480 N N . TYR A 1 182 ? 14.870 -5.906 -17.450 1.00 76.00 182 TYR A N 1
ATOM 1481 C CA . TYR A 1 182 ? 14.622 -4.467 -17.396 1.00 76.00 182 TYR A CA 1
ATOM 1482 C C . TYR A 1 182 ? 15.821 -3.681 -16.858 1.00 76.00 182 TYR A C 1
ATOM 1484 O O . TYR A 1 182 ? 16.205 -3.775 -15.691 1.00 76.00 182 TYR A O 1
ATOM 1492 N N . LYS A 1 183 ? 16.364 -2.781 -17.687 1.00 80.12 183 LYS A N 1
ATOM 1493 C CA . LYS A 1 183 ? 17.313 -1.754 -17.231 1.00 80.12 183 LYS A CA 1
ATOM 1494 C C . LYS A 1 183 ? 16.546 -0.615 -16.562 1.00 80.12 183 LYS A C 1
ATOM 1496 O O . LYS A 1 183 ? 16.064 0.289 -17.239 1.00 80.12 183 LYS A O 1
ATOM 1501 N N . SER A 1 184 ? 16.437 -0.659 -15.234 1.00 83.06 184 SER A N 1
ATOM 1502 C CA . SER A 1 184 ? 15.706 0.349 -14.457 1.00 83.06 184 SER A CA 1
ATOM 1503 C C . SER A 1 184 ? 16.598 1.200 -13.549 1.00 83.06 184 SER A C 1
ATOM 1505 O O . SER A 1 184 ? 17.606 0.738 -13.000 1.00 83.06 184 SER A O 1
ATOM 1507 N N . GLN A 1 185 ? 16.198 2.461 -13.375 1.00 84.94 185 GLN A N 1
ATOM 1508 C CA . GLN A 1 185 ? 16.714 3.362 -12.341 1.00 84.94 185 GLN A CA 1
ATOM 1509 C C . GLN A 1 185 ? 15.943 3.228 -11.018 1.00 84.94 185 GLN A C 1
ATOM 1511 O O . GLN A 1 185 ? 16.448 3.643 -9.978 1.00 84.94 185 GLN A O 1
ATOM 1516 N N . LEU A 1 186 ? 14.751 2.621 -11.042 1.00 83.94 186 LEU A N 1
ATOM 1517 C CA . LEU A 1 186 ? 13.956 2.334 -9.853 1.00 83.94 186 LEU A CA 1
ATOM 1518 C C . LEU A 1 186 ? 14.440 1.034 -9.206 1.00 83.94 186 LEU A C 1
ATOM 1520 O O . LEU A 1 186 ? 14.707 0.043 -9.888 1.00 83.94 186 LEU A O 1
ATOM 1524 N N . TRP A 1 187 ? 14.527 1.006 -7.879 1.00 84.19 187 TRP A N 1
ATOM 1525 C CA . TRP A 1 187 ? 14.887 -0.218 -7.155 1.00 84.19 187 TRP A CA 1
ATOM 1526 C C . TRP A 1 187 ? 13.732 -1.213 -7.078 1.00 84.19 187 TRP A C 1
ATOM 1528 O O . TRP A 1 187 ? 13.951 -2.412 -7.248 1.00 84.19 187 TRP A O 1
ATOM 1538 N N . HIS A 1 188 ? 12.516 -0.713 -6.878 1.00 87.81 188 HIS A N 1
ATOM 1539 C CA . HIS A 1 188 ? 11.300 -1.503 -6.716 1.00 87.81 188 HIS A CA 1
ATOM 1540 C C . HIS A 1 188 ? 10.224 -1.024 -7.688 1.00 87.81 188 HIS A C 1
ATOM 1542 O O . HIS A 1 188 ? 10.335 0.064 -8.253 1.00 87.81 188 HIS A O 1
ATOM 1548 N N . ASN A 1 189 ? 9.202 -1.852 -7.907 1.00 90.38 189 ASN A N 1
ATOM 1549 C CA . ASN A 1 189 ? 8.061 -1.444 -8.716 1.00 90.38 189 ASN A CA 1
ATOM 1550 C C . ASN A 1 189 ? 7.275 -0.324 -8.023 1.00 90.38 189 ASN A C 1
ATOM 1552 O O . ASN A 1 189 ? 6.995 -0.410 -6.828 1.00 90.38 189 ASN A O 1
ATOM 1556 N N . GLU A 1 190 ? 6.850 0.663 -8.801 1.00 88.88 190 GLU A N 1
ATOM 1557 C CA . GLU A 1 190 ? 5.931 1.716 -8.372 1.00 88.88 190 GLU A CA 1
ATOM 1558 C C . GLU A 1 190 ? 4.637 1.612 -9.176 1.00 88.88 190 GLU A C 1
ATOM 1560 O O . GLU A 1 190 ? 4.664 1.321 -10.373 1.00 88.88 190 GLU A O 1
ATOM 1565 N N . TYR A 1 191 ? 3.499 1.842 -8.529 1.00 88.56 191 TYR A N 1
ATOM 1566 C CA . TYR A 1 191 ? 2.185 1.756 -9.160 1.00 88.56 191 TYR A CA 1
ATOM 1567 C C . TYR A 1 191 ? 1.478 3.096 -9.031 1.00 88.56 191 TYR A C 1
ATOM 1569 O O . TYR A 1 191 ? 1.355 3.645 -7.937 1.00 88.56 191 TYR A O 1
ATOM 1577 N N . ILE A 1 192 ? 1.026 3.617 -10.165 1.00 84.94 192 ILE A N 1
ATOM 1578 C CA . ILE A 1 192 ? 0.430 4.938 -10.288 1.00 84.94 192 ILE A CA 1
ATOM 1579 C C . ILE A 1 192 ? -0.947 4.772 -10.917 1.00 84.94 192 ILE A C 1
ATOM 1581 O O . ILE A 1 192 ? -1.070 4.265 -12.030 1.00 84.94 192 ILE A O 1
ATOM 1585 N N . VAL A 1 193 ? -1.975 5.221 -10.211 1.00 84.19 193 VAL A N 1
ATOM 1586 C CA . VAL A 1 193 ? -3.349 5.328 -10.716 1.00 84.19 193 VAL A CA 1
ATOM 1587 C C . VAL A 1 193 ? -3.696 6.796 -10.916 1.00 84.19 193 VAL A C 1
ATOM 1589 O O . VAL A 1 193 ? -3.107 7.651 -10.258 1.00 84.19 193 VAL A O 1
ATOM 1592 N N . TYR A 1 194 ? -4.626 7.088 -11.823 1.00 81.06 194 TYR A N 1
ATOM 1593 C CA . TYR A 1 194 ? -4.964 8.462 -12.219 1.00 81.06 194 TYR A CA 1
ATOM 1594 C C . TYR A 1 194 ? -6.324 8.924 -11.706 1.00 81.06 194 TYR A C 1
ATOM 1596 O O . TYR A 1 194 ? -6.605 10.121 -11.723 1.00 81.06 194 TYR A O 1
ATOM 1604 N N . ASP A 1 195 ? -7.139 7.989 -11.219 1.00 81.19 195 ASP A N 1
ATOM 1605 C CA . ASP A 1 195 ? -8.457 8.243 -10.653 1.00 81.19 195 ASP A CA 1
ATOM 1606 C C . ASP A 1 195 ? -8.518 7.752 -9.194 1.00 81.19 195 ASP A C 1
ATOM 1608 O O . ASP A 1 195 ? -8.067 6.651 -8.866 1.00 81.19 195 ASP A O 1
ATOM 1612 N N . LEU A 1 196 ? -9.058 8.578 -8.290 1.00 79.06 196 LEU A N 1
ATOM 1613 C CA . LEU A 1 196 ? -9.192 8.234 -6.869 1.00 79.06 196 LEU A CA 1
ATOM 1614 C C . LEU A 1 196 ? -10.198 7.098 -6.657 1.00 79.06 196 LEU A C 1
ATOM 1616 O O . LEU A 1 196 ? -10.066 6.337 -5.696 1.00 79.06 196 LEU A O 1
ATOM 1620 N N . GLY A 1 197 ? -11.146 6.931 -7.579 1.00 84.19 197 GLY A N 1
ATOM 1621 C CA . GLY A 1 197 ? -12.030 5.778 -7.651 1.00 84.19 197 GLY A CA 1
ATOM 1622 C C . GLY A 1 197 ? -11.288 4.466 -7.915 1.00 84.19 197 GLY A C 1
ATOM 1623 O O . GLY A 1 197 ? -11.841 3.408 -7.674 1.00 84.19 197 GLY A O 1
ATOM 1624 N N . GLN A 1 198 ? -10.014 4.462 -8.315 1.00 85.81 198 GLN A N 1
ATOM 1625 C CA . GLN A 1 198 ? -9.239 3.215 -8.421 1.00 85.81 198 GLN A CA 1
ATOM 1626 C C . GLN A 1 198 ? -8.638 2.763 -7.083 1.00 85.81 198 GLN A C 1
ATOM 1628 O O . GLN A 1 198 ? -8.084 1.666 -6.996 1.00 85.81 198 GLN A O 1
ATOM 1633 N N . ILE A 1 199 ? -8.732 3.586 -6.033 1.00 85.31 199 ILE A N 1
ATOM 1634 C CA . ILE A 1 199 ? -8.137 3.316 -4.722 1.00 85.31 199 ILE A CA 1
ATOM 1635 C C . ILE A 1 199 ? -9.240 3.023 -3.707 1.00 85.31 199 ILE A C 1
ATOM 1637 O O . ILE A 1 199 ? -10.231 3.743 -3.603 1.00 85.31 199 ILE A O 1
ATOM 1641 N N . ARG A 1 200 ? -9.029 1.992 -2.889 1.00 83.81 200 ARG A N 1
ATOM 1642 C CA . ARG A 1 200 ? -9.816 1.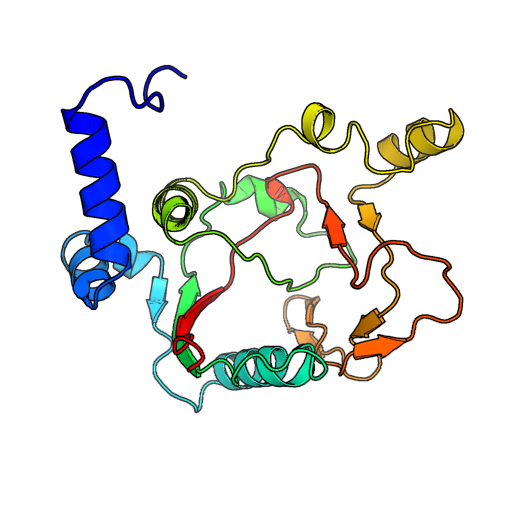729 -1.681 1.00 83.81 200 ARG A CA 1
ATOM 1643 C C . ARG A 1 200 ? -8.878 1.275 -0.576 1.00 83.81 200 ARG A C 1
ATOM 1645 O O . ARG A 1 200 ? -8.225 0.242 -0.711 1.00 83.81 200 ARG A O 1
ATOM 1652 N N . MET A 1 201 ? -8.824 2.030 0.519 1.00 83.19 201 MET A N 1
ATOM 1653 C CA . MET A 1 201 ? -8.097 1.593 1.711 1.00 83.19 201 MET A CA 1
ATOM 1654 C C . MET A 1 201 ? -8.789 0.354 2.286 1.00 83.19 201 MET A C 1
ATOM 1656 O O . MET A 1 201 ? -10.006 0.377 2.464 1.00 83.19 201 MET A O 1
ATOM 1660 N N . ARG A 1 202 ? -8.020 -0.708 2.553 1.00 84.75 202 ARG A N 1
ATOM 1661 C CA . ARG A 1 202 ? -8.518 -1.988 3.094 1.00 84.75 202 ARG A CA 1
ATOM 1662 C C . ARG A 1 202 ? -8.002 -2.269 4.506 1.00 84.75 202 ARG A C 1
ATOM 1664 O O . ARG A 1 202 ? -8.750 -2.738 5.359 1.00 84.75 202 ARG A O 1
ATOM 1671 N N . TYR A 1 203 ? -6.737 -1.936 4.753 1.00 85.69 203 TYR A N 1
ATOM 1672 C CA . TYR A 1 203 ? -6.091 -2.105 6.049 1.00 85.69 203 TYR A CA 1
ATOM 1673 C C . TYR A 1 203 ? -5.276 -0.864 6.405 1.00 85.69 203 TYR A C 1
ATOM 1675 O O . TYR A 1 203 ? -4.684 -0.228 5.529 1.00 85.69 203 TYR A O 1
ATOM 1683 N N . LEU A 1 204 ? -5.230 -0.552 7.696 1.00 83.88 204 LEU A N 1
ATOM 1684 C CA . LEU A 1 204 ? -4.305 0.397 8.299 1.00 83.88 204 LEU A CA 1
ATOM 1685 C C . LEU A 1 204 ? -3.372 -0.389 9.221 1.00 83.88 204 LEU A C 1
ATOM 1687 O O . LEU A 1 204 ? -3.835 -1.063 10.140 1.00 83.88 204 LEU A O 1
ATOM 1691 N N . VAL A 1 205 ? -2.069 -0.302 8.971 1.00 85.62 205 VAL A N 1
ATOM 1692 C CA . VAL A 1 205 ? -1.047 -1.017 9.743 1.00 85.62 205 VAL A CA 1
ATOM 1693 C C . VAL A 1 205 ? -0.194 -0.002 10.487 1.00 85.62 205 VAL A C 1
ATOM 1695 O O . VAL A 1 205 ? 0.421 0.869 9.874 1.00 85.62 205 VAL A O 1
ATOM 1698 N N . HIS A 1 206 ? -0.149 -0.124 11.809 1.00 83.94 206 HIS A N 1
ATOM 1699 C CA . HIS A 1 206 ? 0.758 0.634 12.655 1.00 83.94 206 HIS A CA 1
ATOM 1700 C C . HIS A 1 206 ? 2.016 -0.200 12.899 1.00 83.94 206 HIS A C 1
ATOM 1702 O O . HIS A 1 206 ? 1.962 -1.253 13.537 1.00 83.94 206 HIS A O 1
ATOM 1708 N N . ILE A 1 207 ? 3.143 0.286 12.384 1.00 83.94 207 ILE A N 1
ATOM 1709 C CA . ILE A 1 207 ? 4.458 -0.331 12.547 1.00 83.94 207 ILE A CA 1
ATOM 1710 C C . ILE A 1 207 ? 5.260 0.497 13.548 1.00 83.94 207 ILE A C 1
ATOM 1712 O O . ILE A 1 207 ? 5.404 1.707 13.373 1.00 83.94 207 ILE A O 1
ATOM 1716 N N . ARG A 1 208 ? 5.809 -0.160 14.570 1.00 81.25 208 ARG A N 1
ATOM 1717 C CA . ARG A 1 208 ? 6.833 0.415 15.439 1.00 81.25 208 ARG A CA 1
ATOM 1718 C C . ARG A 1 208 ? 8.192 0.202 14.798 1.00 81.25 208 ARG A C 1
ATOM 1720 O O . ARG A 1 208 ? 8.599 -0.920 14.505 1.00 81.25 208 ARG A O 1
ATOM 1727 N N . THR A 1 209 ? 8.898 1.302 14.601 1.00 71.44 209 THR A N 1
ATOM 1728 C CA . THR A 1 209 ? 10.320 1.301 14.277 1.00 71.44 209 THR A CA 1
ATOM 1729 C C . THR A 1 209 ? 11.059 1.726 15.534 1.00 71.44 209 THR A C 1
ATOM 1731 O O . THR A 1 209 ? 10.846 2.845 16.004 1.00 71.44 209 THR A O 1
ATOM 1734 N N . GLN A 1 210 ? 11.898 0.862 16.104 1.00 59.28 210 GLN A N 1
ATOM 1735 C CA . GLN A 1 210 ? 12.819 1.327 17.137 1.00 59.28 210 GLN A CA 1
ATOM 1736 C C . GLN A 1 210 ? 13.885 2.208 16.470 1.00 59.28 210 GLN A C 1
ATOM 1738 O O . GLN A 1 210 ? 14.310 1.894 15.352 1.00 59.28 210 GLN A O 1
ATOM 1743 N N . PRO A 1 211 ? 14.288 3.332 17.088 1.00 54.28 211 PRO A N 1
ATOM 1744 C CA . PRO A 1 211 ? 15.427 4.085 16.590 1.00 54.28 211 PRO A CA 1
ATOM 1745 C C . PRO A 1 211 ? 16.639 3.148 16.560 1.00 54.28 211 PRO A C 1
ATOM 1747 O O . PRO A 1 211 ? 16.919 2.459 17.540 1.00 54.28 211 PRO A O 1
ATOM 1750 N N . GLY A 1 212 ? 17.310 3.071 15.408 1.00 51.75 212 GLY A N 1
ATOM 1751 C CA . GLY A 1 212 ? 18.595 2.385 15.326 1.00 51.75 212 GLY A CA 1
ATOM 1752 C C . GLY A 1 212 ? 19.565 3.030 16.316 1.00 51.75 212 GLY A C 1
ATOM 1753 O O . GLY A 1 212 ? 19.567 4.257 16.427 1.00 51.75 212 GLY A O 1
ATOM 1754 N N . ASN A 1 213 ? 20.310 2.199 17.051 1.00 36.53 213 ASN A N 1
ATOM 1755 C CA . ASN A 1 213 ? 21.407 2.644 17.917 1.00 36.53 213 ASN A CA 1
ATOM 1756 C C . ASN A 1 213 ? 22.397 3.537 17.165 1.00 36.53 213 ASN A C 1
ATOM 1758 O O . ASN A 1 213 ? 22.673 3.228 15.982 1.00 36.53 213 ASN A O 1
#

Sequence (213 aa):
MREFVINTPEKLRQKLDMVNLLSYSSFHFWMYVGGSLVFIYQHLRCEDSEEFAMIAECIENTRDKRRQEQRPEIAQVFRTTLRTNLPDEFNKFSQTKNRMLLWNGSRLTNWASILTKGVYFADMFSKSKGYSFMKTPFAKTVFYSCASTKGVGRRAPSPKEARTLEDGFVVPLGCPVDQMDYKSQLWHNEYIVYDLGQIRMRYLVHIRTQPGN

pLDDT: mean 70.97, std 17.29, range [34.03, 94.44]

InterPro domains:
  IPR012317 Poly(ADP-ribose) polymerase, catalytic domain [PF00644] (49-118)
  IPR012317 Poly(ADP-ribose) polymerase, catalytic domain [PF00644] (146-208)
  IPR012317 Poly(ADP-ribose) polymerase, catalytic domain [PS51059] (35-213)
  IPR050800 ADP-ribosyltransferase diphtheria toxin-like [PTHR10459] (2-133)

Radius of gyration: 19.18 Å; chains: 1; bounding box: 41×49×52 Å

Secondary structure (DSSP, 8-state):
-GGG---SHHHHHHHHHHHHHHHSTTHHHHHHHSHHHHHHEEE---TT-HHHHHHHHHHHHHS-TTS-PPPPEEEEEEEE-S-SS-HHHHHTTTT-S--B-------HHHHHHHHHH-PPPP-HHHHSTTSTTTTSHHHHHHHHH-SEEEE--SEEE-GGG-EE-TTS-EE--SPEEE-TT---S-SB-EEEES-GGG----EEEEEE-PPP-

Organism: Brassica cretica (NCBI:txid69181)

Foldseek 3Di:
DPPPDPPDPVSVVVLVVVLVCLVDVNVVVCCVVVVVLCQFWAWPPDPPDPVNVLVLLQLVQADPPVDPFDRWDFPTKIFGPDFLPDPVLLVVCLPPAAAADDDDDDDSSCVVVCSNRNDDDDPCVVVCPPVPDPPDPVSVVVVVVDQKDKQAAQWEFDCVPWDADPSGYIYSSHHIDGDVVDDHPHHYMDIGGDGSSSDTDGMDTDIDGDPDD